Protein AF-A0AAV8ZVG3-F1 (afdb_monomer)

Mean predicted aligned error: 4.92 Å

Solvent-accessible surface area (backbone atoms only — not comparable to full-atom values): 11588 Å² total; per-residue (Å²): 106,39,68,33,33,37,61,19,71,63,44,43,64,50,50,67,78,40,95,60,69,48,66,72,68,62,50,74,41,50,24,97,51,96,81,54,70,70,61,48,48,35,67,43,51,56,74,47,56,92,72,86,55,57,82,81,41,50,80,56,84,46,52,73,49,65,40,91,79,52,60,60,93,84,56,92,51,97,89,61,76,85,70,77,56,48,78,48,77,51,102,52,98,68,84,32,64,49,50,27,42,88,87,31,32,60,91,52,46,88,89,35,54,89,41,79,86,15,53,46,72,88,36,72,65,48,50,47,50,52,52,41,53,53,40,64,76,63,64,51,63,91,47,75,87,57,60,64,88,76,45,34,54,49,60,53,38,60,70,16,49,69,56,50,52,40,45,59,56,57,51,68,47,41,97,74,79,91,76,77,69,68,72,84,36,73,48,112

InterPro domains:
  IPR002466 Adenosine deaminase/editase [PF02137] (1-180)
  IPR002466 Adenosine deaminase/editase [PS50141] (1-175)

pLDDT: mean 91.83, std 6.61, range [58.47, 98.25]

Radius of gyration: 19.47 Å; Cα contacts (8 Å, |Δi|>4): 210; chains: 1; bounding box: 52×40×48 Å

Organism: NCBI:txid1586634

Structure (mmCIF, N/CA/C/O backbone):
data_AF-A0AAV8ZVG3-F1
#
_entry.id   AF-A0AAV8ZVG3-F1
#
loop_
_atom_site.group_PDB
_atom_site.id
_atom_site.type_symbol
_atom_site.label_atom_id
_atom_site.label_alt_id
_atom_site.label_comp_id
_atom_site.label_asym_id
_atom_site.label_entity_id
_atom_site.label_seq_id
_atom_site.pdbx_PDB_ins_code
_atom_site.Cartn_x
_atom_site.Cartn_y
_atom_site.Cartn_z
_atom_site.occupancy
_atom_site.B_iso_or_equiv
_atom_site.auth_seq_id
_atom_site.auth_comp_id
_atom_site.auth_asym_id
_atom_site.auth_atom_id
_atom_site.pdbx_PDB_model_num
ATOM 1 N N . MET A 1 1 ? 4.684 -4.481 -4.439 1.00 91.56 1 MET A N 1
ATOM 2 C CA . MET A 1 1 ? 3.943 -4.434 -5.715 1.00 91.56 1 MET A CA 1
ATOM 3 C C . MET A 1 1 ? 3.229 -5.729 -6.058 1.00 91.56 1 MET A C 1
ATOM 5 O O . MET A 1 1 ? 2.018 -5.707 -5.984 1.00 91.56 1 MET A O 1
ATOM 9 N N . SER A 1 2 ? 3.905 -6.852 -6.341 1.00 94.94 2 SER A N 1
ATOM 10 C CA . SER A 1 2 ? 3.228 -8.094 -6.787 1.00 94.94 2 SER A CA 1
ATOM 11 C C . SER A 1 2 ? 2.016 -8.519 -5.931 1.00 94.94 2 SER A C 1
ATOM 13 O O . SER A 1 2 ? 0.957 -8.802 -6.476 1.00 94.94 2 SER A O 1
ATOM 15 N N . LYS A 1 3 ? 2.095 -8.438 -4.592 1.00 96.19 3 LYS A N 1
ATOM 16 C CA . LYS A 1 3 ? 0.934 -8.672 -3.707 1.00 96.19 3 LYS A CA 1
ATOM 17 C C . LYS A 1 3 ? -0.274 -7.774 -4.028 1.00 96.19 3 LYS A C 1
ATOM 19 O O . LYS A 1 3 ? -1.398 -8.258 -4.041 1.00 96.19 3 LYS A O 1
ATOM 24 N N . TRP A 1 4 ? -0.049 -6.490 -4.296 1.00 97.31 4 TRP A N 1
ATOM 25 C CA . TRP A 1 4 ? -1.104 -5.534 -4.649 1.00 97.31 4 TRP A CA 1
ATOM 26 C C . TRP A 1 4 ? -1.669 -5.767 -6.048 1.00 97.31 4 TRP A C 1
ATOM 28 O O . TRP A 1 4 ? -2.843 -5.510 -6.262 1.00 97.31 4 TRP A O 1
ATOM 38 N N . CYS A 1 5 ? -0.885 -6.323 -6.976 1.00 96.88 5 CYS A N 1
ATOM 39 C CA . CYS A 1 5 ? -1.402 -6.754 -8.279 1.00 96.88 5 CYS A CA 1
ATOM 40 C C . CYS A 1 5 ? -2.434 -7.890 -8.163 1.00 96.88 5 CYS A C 1
ATOM 42 O O . CYS A 1 5 ? -3.148 -8.144 -9.117 1.00 96.88 5 CYS A O 1
ATOM 44 N N . HIS A 1 6 ? -2.510 -8.575 -7.020 1.00 96.56 6 HIS A N 1
ATOM 45 C CA . HIS A 1 6 ? -3.398 -9.721 -6.803 1.00 96.56 6 HIS A CA 1
ATOM 46 C C . HIS A 1 6 ? -4.509 -9.406 -5.791 1.00 96.56 6 HIS A C 1
ATOM 48 O O . HIS A 1 6 ? -5.667 -9.731 -6.016 1.00 96.56 6 HIS A O 1
ATOM 54 N N . LEU A 1 7 ? -4.177 -8.724 -4.691 1.00 97.50 7 LEU A N 1
ATOM 55 C CA . LEU A 1 7 ? -5.122 -8.423 -3.605 1.00 97.50 7 LEU A CA 1
ATOM 56 C C . LEU A 1 7 ? -5.618 -6.974 -3.579 1.00 97.50 7 LEU A C 1
ATOM 58 O O . LEU A 1 7 ? -6.355 -6.591 -2.671 1.00 97.50 7 LEU A O 1
ATOM 62 N N . GLY A 1 8 ? -5.173 -6.153 -4.523 1.00 97.75 8 GLY A N 1
ATOM 63 C CA . GLY A 1 8 ? -5.428 -4.722 -4.521 1.00 97.75 8 GLY A CA 1
ATOM 64 C C . GLY A 1 8 ? -4.584 -3.956 -3.497 1.00 97.75 8 GLY A C 1
ATOM 65 O O . GLY A 1 8 ? -3.878 -4.523 -2.652 1.00 97.75 8 GLY A O 1
ATOM 66 N N . VAL A 1 9 ? -4.609 -2.632 -3.620 1.00 97.69 9 VAL A N 1
ATOM 67 C CA . VAL A 1 9 ? -3.808 -1.701 -2.811 1.00 97.69 9 VAL A CA 1
ATOM 68 C C . VAL A 1 9 ? -4.479 -1.335 -1.483 1.00 97.69 9 VAL A C 1
ATOM 70 O O . VAL A 1 9 ? -3.792 -0.979 -0.529 1.00 97.69 9 VAL A O 1
ATOM 73 N N . GLN A 1 10 ? -5.803 -1.479 -1.387 1.00 97.75 10 GLN A N 1
ATOM 74 C CA . GLN A 1 10 ? -6.622 -1.052 -0.245 1.00 97.75 10 GLN A CA 1
ATOM 75 C C . GLN A 1 10 ? -6.296 -1.797 1.065 1.00 97.75 10 GLN A C 1
ATOM 77 O O . GLN A 1 10 ? -6.465 -1.262 2.161 1.00 97.75 10 GLN A O 1
ATOM 82 N N . GLY A 1 11 ? -5.783 -3.028 0.966 1.00 97.38 11 GLY A N 1
ATOM 83 C CA . GLY A 1 11 ? -5.476 -3.869 2.122 1.00 97.38 11 GLY A CA 1
ATOM 84 C C . GLY A 1 11 ? -6.718 -4.385 2.862 1.00 97.38 11 GLY A C 1
ATOM 85 O O . GLY A 1 11 ? -7.847 -4.181 2.433 1.00 97.38 11 GLY A O 1
ATOM 86 N N . ALA A 1 12 ? -6.488 -5.077 3.983 1.00 96.69 12 ALA A N 1
ATOM 87 C CA . ALA A 1 12 ? -7.530 -5.834 4.687 1.00 96.69 12 ALA A CA 1
ATOM 88 C C . ALA A 1 12 ? -8.645 -4.962 5.292 1.00 96.69 12 ALA A C 1
ATOM 90 O O . ALA A 1 12 ? -9.814 -5.284 5.150 1.00 96.69 12 ALA A O 1
ATOM 91 N N . LEU A 1 13 ? -8.304 -3.857 5.968 1.00 96.00 13 LEU A N 1
ATOM 92 C CA . LEU A 1 13 ? -9.321 -3.036 6.639 1.00 96.00 13 LEU A CA 1
ATOM 93 C C . LEU A 1 13 ? -10.290 -2.419 5.627 1.00 96.00 13 LEU A C 1
ATOM 95 O O . LEU A 1 13 ? -11.495 -2.598 5.731 1.00 96.00 13 LEU A O 1
ATOM 99 N N . LEU A 1 14 ? -9.762 -1.763 4.59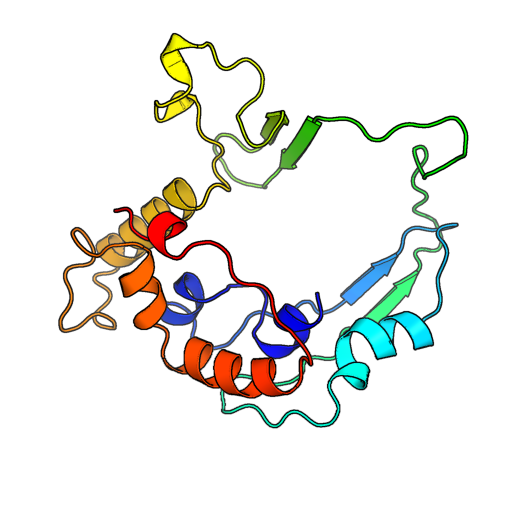1 1.00 96.31 14 LEU A N 1
ATOM 100 C CA . LEU A 1 14 ? -10.609 -1.142 3.577 1.00 96.31 14 LEU A CA 1
ATOM 101 C C . LEU A 1 14 ? -11.362 -2.166 2.724 1.00 96.31 14 LEU A C 1
ATOM 103 O O . LEU A 1 14 ? -12.440 -1.840 2.249 1.00 96.31 14 LEU A O 1
ATOM 107 N N . SER A 1 15 ? -10.866 -3.399 2.550 1.00 96.19 15 SER A N 1
ATOM 108 C CA . SER A 1 15 ? -11.641 -4.422 1.830 1.00 96.19 15 SER A CA 1
ATOM 109 C C . SER A 1 15 ? -12.938 -4.827 2.530 1.00 96.19 15 SER A C 1
ATOM 111 O O . SER A 1 15 ? -13.797 -5.387 1.873 1.00 96.19 15 SER A O 1
ATOM 113 N N . ILE A 1 16 ? -13.103 -4.537 3.825 1.00 93.25 16 ILE A N 1
ATOM 114 C CA . ILE A 1 16 ? -14.385 -4.736 4.527 1.00 93.25 16 ILE A CA 1
ATOM 115 C C . ILE A 1 16 ? -15.434 -3.728 4.030 1.00 93.25 16 ILE A C 1
ATOM 117 O O . ILE A 1 16 ? -16.625 -4.012 4.029 1.00 93.25 16 ILE A O 1
ATOM 121 N N . LEU A 1 17 ? -14.982 -2.543 3.608 1.00 92.62 17 LEU A N 1
ATOM 122 C CA . LEU A 1 17 ? -15.828 -1.407 3.237 1.00 92.62 17 LEU A CA 1
ATOM 123 C C . LEU A 1 17 ? -16.120 -1.336 1.733 1.00 92.62 17 LEU A C 1
ATOM 125 O O . LEU A 1 17 ? -16.911 -0.506 1.297 1.00 92.62 17 LEU A O 1
ATOM 129 N N . LEU A 1 18 ? -15.424 -2.140 0.931 1.00 93.69 18 LEU A N 1
ATOM 130 C CA . LEU A 1 18 ? -15.406 -2.039 -0.522 1.00 93.69 18 LEU A CA 1
ATOM 131 C C . LEU A 1 18 ? -15.981 -3.310 -1.139 1.00 93.69 18 LEU A C 1
ATOM 133 O O . LEU A 1 18 ? -15.526 -4.405 -0.833 1.00 93.69 18 LEU A O 1
ATOM 137 N N . GLU A 1 19 ? -16.911 -3.154 -2.080 1.00 92.56 19 GLU A N 1
ATOM 138 C CA . GLU A 1 19 ? -17.479 -4.280 -2.836 1.00 92.56 19 GLU A CA 1
ATOM 139 C C . GLU A 1 19 ? -16.422 -4.979 -3.712 1.00 92.56 19 GLU A C 1
ATOM 141 O O . GLU A 1 19 ? -16.458 -6.192 -3.913 1.00 92.56 19 GLU A O 1
ATOM 146 N N . LYS A 1 20 ? -15.460 -4.211 -4.247 1.00 95.94 20 LYS A N 1
ATOM 147 C CA . LYS A 1 20 ? -14.416 -4.702 -5.156 1.00 95.94 20 LYS A CA 1
ATOM 148 C C . LYS A 1 20 ? -13.032 -4.180 -4.757 1.00 95.94 20 LYS A C 1
ATOM 150 O O . LYS A 1 20 ? -12.912 -3.050 -4.278 1.00 95.94 20 LYS A O 1
ATOM 155 N N . PRO A 1 21 ? -11.966 -4.973 -4.967 1.00 97.88 21 PRO A N 1
ATOM 156 C CA . PRO A 1 21 ? -10.595 -4.532 -4.735 1.00 97.88 21 PRO A CA 1
ATOM 157 C C . PRO A 1 21 ? -10.191 -3.375 -5.654 1.00 97.88 21 PRO A C 1
ATOM 159 O O . PRO A 1 21 ? -10.640 -3.269 -6.794 1.00 97.88 21 PRO A O 1
ATOM 162 N N . ILE A 1 22 ? -9.283 -2.530 -5.162 1.00 98.25 22 ILE A N 1
ATOM 163 C CA . ILE A 1 22 ? -8.749 -1.390 -5.910 1.00 98.25 22 ILE A CA 1
ATOM 164 C C . ILE A 1 22 ? -7.379 -1.773 -6.455 1.00 98.25 22 ILE A C 1
ATOM 166 O O . ILE A 1 22 ? -6.460 -2.084 -5.693 1.00 98.25 22 ILE A O 1
ATOM 170 N N . TYR A 1 23 ? -7.216 -1.696 -7.771 1.00 97.94 23 TYR A N 1
ATOM 171 C CA . TYR A 1 23 ? -5.955 -1.979 -8.443 1.00 97.94 23 TYR A CA 1
ATOM 172 C C . TYR A 1 23 ? -5.391 -0.735 -9.124 1.00 97.94 23 TYR A C 1
ATOM 174 O O . TYR A 1 23 ? -6.123 0.157 -9.547 1.00 97.94 23 TYR A O 1
ATOM 182 N N . PHE A 1 24 ? -4.067 -0.691 -9.259 1.00 97.31 24 PHE A N 1
ATOM 183 C CA . PHE A 1 24 ? -3.424 0.280 -10.138 1.00 97.31 24 PHE A CA 1
ATOM 184 C C . PHE A 1 24 ? -3.700 -0.080 -11.602 1.00 97.31 24 PHE A C 1
ATOM 186 O O . PHE A 1 24 ? -3.641 -1.250 -11.978 1.00 97.31 24 PHE A O 1
ATOM 193 N N . SER A 1 25 ? -3.953 0.923 -12.437 1.00 97.25 25 SER A N 1
ATOM 194 C CA . SER A 1 25 ? -4.103 0.752 -13.888 1.00 97.25 25 SER A CA 1
ATOM 195 C C . SER A 1 25 ? -2.762 0.793 -14.625 1.00 97.25 25 SER A C 1
ATOM 197 O O . SER A 1 25 ? -2.609 0.149 -15.661 1.00 97.25 25 SER A O 1
ATOM 199 N N . SER A 1 26 ? -1.766 1.498 -14.078 1.00 97.06 26 SER A N 1
ATOM 200 C CA . SER A 1 26 ? -0.451 1.673 -14.698 1.00 97.06 26 SER A CA 1
ATOM 201 C C . SER A 1 26 ? 0.700 1.639 -13.693 1.00 97.06 26 SER A C 1
ATOM 203 O O . SER A 1 26 ? 0.545 2.004 -12.528 1.00 97.06 26 SER A O 1
ATOM 205 N N . PHE A 1 27 ? 1.882 1.266 -14.176 1.00 96.56 27 PHE A N 1
ATOM 206 C CA . PHE A 1 27 ? 3.149 1.345 -13.461 1.00 96.56 27 PHE A CA 1
ATOM 207 C C . PHE A 1 27 ? 4.198 1.988 -14.370 1.00 96.56 27 PHE A C 1
ATOM 209 O O . PHE A 1 27 ? 4.670 1.370 -15.326 1.00 96.56 27 PHE A O 1
ATOM 216 N N . THR A 1 28 ? 4.547 3.236 -14.065 1.00 96.25 28 THR A N 1
ATOM 217 C CA . THR A 1 28 ? 5.404 4.065 -14.917 1.00 96.25 28 THR A CA 1
ATOM 218 C C . THR A 1 28 ? 6.746 4.317 -14.247 1.00 96.25 28 THR A C 1
ATOM 220 O O . THR A 1 28 ? 6.804 4.773 -13.106 1.00 96.25 28 THR A O 1
ATOM 223 N N . ILE A 1 29 ? 7.826 4.040 -14.970 1.00 95.62 29 ILE A N 1
ATOM 224 C CA . ILE A 1 29 ? 9.197 4.353 -14.563 1.00 95.62 29 ILE A CA 1
ATOM 225 C C . ILE A 1 29 ? 9.610 5.709 -15.148 1.00 95.62 29 ILE A C 1
ATOM 227 O O . ILE A 1 29 ? 9.228 6.048 -16.266 1.00 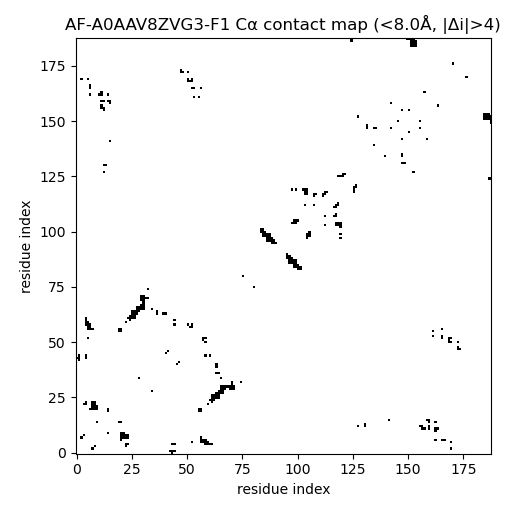95.62 29 ILE A O 1
ATOM 231 N N . ALA A 1 30 ? 10.381 6.500 -14.401 1.00 95.56 30 ALA A N 1
ATOM 232 C CA . ALA A 1 30 ? 10.896 7.782 -14.880 1.00 95.56 30 ALA A CA 1
ATOM 233 C C . ALA A 1 30 ? 11.811 7.614 -16.110 1.00 95.56 30 ALA A C 1
ATOM 235 O O . ALA A 1 30 ? 12.456 6.572 -16.300 1.00 95.56 30 ALA A O 1
ATOM 236 N N . ALA A 1 31 ? 11.892 8.657 -16.934 1.00 95.06 31 ALA A N 1
ATOM 237 C CA . ALA A 1 31 ? 12.824 8.727 -18.053 1.00 95.06 31 ALA A CA 1
ATOM 238 C C . ALA A 1 31 ? 14.269 8.525 -17.559 1.00 95.06 31 ALA A C 1
ATOM 240 O O . ALA A 1 31 ? 14.605 8.855 -16.417 1.00 95.06 31 ALA A O 1
ATOM 241 N N . LYS A 1 32 ? 15.114 7.927 -18.408 1.00 91.31 32 LYS A N 1
ATOM 242 C CA . LYS A 1 32 ? 16.533 7.612 -18.130 1.00 91.31 32 LYS A CA 1
ATOM 243 C C . LYS A 1 32 ? 16.803 6.708 -16.912 1.00 91.31 32 LYS A C 1
ATOM 245 O O . LYS A 1 32 ? 17.955 6.494 -16.546 1.00 91.31 32 LYS A O 1
ATOM 250 N N . THR A 1 33 ? 15.774 6.132 -16.295 1.00 92.69 33 THR A N 1
ATOM 251 C CA . THR A 1 33 ? 15.929 5.083 -15.274 1.00 92.69 33 THR A CA 1
ATOM 252 C C . THR A 1 33 ? 16.018 3.715 -15.961 1.00 92.69 33 THR A C 1
ATOM 254 O O . THR A 1 33 ? 15.310 3.509 -16.947 1.00 92.69 33 THR A O 1
ATOM 257 N N . PRO A 1 34 ? 16.839 2.758 -15.485 1.00 92.94 34 PRO A N 1
ATOM 258 C CA . PRO A 1 34 ? 16.869 1.413 -16.056 1.00 92.94 34 PRO A CA 1
ATOM 259 C C . PRO A 1 34 ? 15.466 0.801 -16.158 1.00 92.94 34 PRO A C 1
ATOM 261 O O . PRO A 1 34 ? 14.741 0.715 -15.164 1.00 92.94 34 PRO A O 1
ATOM 264 N N . PHE A 1 35 ? 15.093 0.380 -17.365 1.00 95.50 35 PHE A N 1
ATOM 265 C CA . PHE A 1 35 ? 13.772 -0.152 -17.677 1.00 95.50 35 PHE A CA 1
ATOM 266 C C . PHE A 1 35 ? 13.904 -1.424 -18.516 1.00 95.50 35 PHE A C 1
ATOM 268 O O . PHE A 1 35 ? 14.589 -1.447 -19.532 1.00 95.50 35 PHE A O 1
ATOM 275 N N . CYS A 1 36 ? 13.231 -2.484 -18.080 1.00 97.31 36 CYS A N 1
ATOM 276 C CA . CYS A 1 36 ? 13.045 -3.714 -18.841 1.00 97.31 36 CYS A CA 1
ATOM 277 C C . CYS A 1 36 ? 11.637 -4.211 -18.534 1.00 97.31 36 CYS A C 1
ATOM 279 O O . CYS A 1 36 ? 11.325 -4.554 -17.386 1.00 97.31 36 CYS A O 1
ATOM 281 N N . LYS A 1 37 ? 10.773 -4.194 -19.550 1.00 96.81 37 LYS A N 1
ATOM 282 C CA . LYS A 1 37 ? 9.357 -4.528 -19.401 1.00 96.81 37 LYS A CA 1
ATOM 283 C C . LYS A 1 37 ? 9.192 -5.981 -18.964 1.00 96.81 37 LYS A C 1
ATOM 285 O O . LYS A 1 37 ? 8.468 -6.250 -18.013 1.00 96.81 37 LYS A O 1
ATOM 290 N N . GLU A 1 38 ? 9.958 -6.883 -19.561 1.00 97.25 38 GLU A N 1
ATOM 291 C CA . GLU A 1 38 ? 9.938 -8.323 -19.301 1.00 97.25 38 GLU A CA 1
ATOM 292 C C . GLU A 1 38 ? 10.369 -8.625 -17.858 1.00 97.25 38 GLU A C 1
ATOM 294 O O . GLU A 1 38 ? 9.807 -9.485 -17.180 1.00 97.25 38 GLU A O 1
ATOM 299 N N . ALA A 1 39 ? 11.362 -7.892 -17.341 1.00 97.44 39 ALA A N 1
ATOM 300 C CA . ALA A 1 39 ? 11.785 -8.017 -15.950 1.00 97.44 39 ALA A CA 1
ATOM 301 C C . ALA A 1 39 ? 10.711 -7.513 -14.975 1.00 97.44 39 ALA A C 1
ATOM 303 O O . ALA A 1 39 ? 10.516 -8.126 -13.921 1.00 97.44 39 ALA A O 1
ATOM 304 N N . LEU A 1 40 ? 10.009 -6.428 -15.318 1.00 97.00 40 LEU A N 1
ATOM 305 C CA . LEU A 1 40 ? 8.902 -5.899 -14.520 1.00 97.00 40 LEU A CA 1
ATOM 306 C C . LEU A 1 40 ? 7.698 -6.846 -14.532 1.00 97.00 40 LEU A C 1
ATOM 308 O O . LEU A 1 40 ? 7.184 -7.161 -13.461 1.00 97.00 40 LEU A O 1
ATOM 312 N N . GLU A 1 41 ? 7.287 -7.350 -15.695 1.00 96.25 41 GLU A N 1
ATOM 313 C CA . GLU A 1 41 ? 6.200 -8.330 -15.830 1.00 96.25 41 GLU A CA 1
ATOM 314 C C . GLU A 1 41 ? 6.499 -9.594 -15.023 1.00 96.25 41 GLU A C 1
ATOM 316 O O . GLU A 1 41 ? 5.698 -9.990 -14.168 1.00 96.25 41 GLU A O 1
ATOM 321 N N . ARG A 1 42 ? 7.722 -10.124 -15.150 1.00 96.19 42 ARG A N 1
ATOM 322 C CA . ARG A 1 42 ? 8.178 -11.260 -14.348 1.00 96.19 42 ARG A CA 1
ATOM 323 C C . ARG A 1 42 ? 8.113 -10.975 -12.848 1.00 96.19 42 ARG A C 1
ATOM 325 O O . ARG A 1 42 ? 7.677 -11.823 -12.069 1.00 96.19 42 ARG A O 1
ATOM 332 N N . ALA A 1 43 ? 8.561 -9.798 -12.410 1.00 95.38 43 ALA A N 1
ATOM 333 C CA . ALA A 1 43 ? 8.594 -9.430 -10.995 1.00 95.38 43 ALA A CA 1
ATOM 334 C C . ALA A 1 43 ? 7.201 -9.166 -10.396 1.00 95.38 43 ALA A C 1
ATOM 336 O O . ALA A 1 43 ? 6.986 -9.404 -9.200 1.00 95.38 43 ALA A O 1
ATOM 337 N N . LEU A 1 44 ? 6.270 -8.649 -11.196 1.00 95.19 44 LEU A N 1
ATOM 338 C CA . LEU A 1 44 ? 4.926 -8.276 -10.762 1.00 95.19 44 LEU A CA 1
ATOM 339 C C . LEU A 1 44 ? 3.957 -9.460 -10.825 1.00 95.19 44 LEU A C 1
ATOM 341 O O . LEU A 1 44 ? 3.180 -9.638 -9.879 1.00 95.19 44 LEU A O 1
ATOM 345 N N . TYR A 1 45 ? 4.051 -10.282 -11.871 1.00 93.56 45 TYR A N 1
ATOM 346 C CA . TYR A 1 45 ? 3.061 -11.305 -12.206 1.00 93.56 45 TYR A CA 1
ATOM 347 C C . TYR A 1 45 ? 3.683 -12.705 -12.298 1.00 93.56 45 TYR A C 1
ATOM 349 O O . TYR A 1 45 ? 3.356 -13.570 -11.486 1.00 93.56 45 TYR A O 1
ATOM 357 N N . ASP A 1 46 ? 4.612 -12.926 -13.233 1.00 93.12 46 ASP A N 1
ATOM 358 C CA . ASP A 1 46 ? 4.888 -14.288 -13.725 1.00 93.12 46 ASP A CA 1
ATOM 359 C C . ASP A 1 46 ? 5.666 -15.162 -12.735 1.00 93.12 46 ASP A C 1
ATOM 361 O O . ASP A 1 46 ? 5.503 -16.380 -12.710 1.00 93.12 46 ASP A O 1
ATOM 365 N N . ARG A 1 47 ? 6.475 -14.564 -11.848 1.00 93.25 47 ARG A N 1
ATOM 366 C CA . ARG A 1 47 ? 7.261 -15.322 -10.854 1.00 93.25 47 ARG A CA 1
ATOM 367 C C . ARG A 1 47 ? 6.419 -16.125 -9.855 1.00 93.25 47 ARG A C 1
ATOM 369 O O . ARG A 1 47 ? 6.983 -16.935 -9.127 1.00 93.25 47 ARG A O 1
ATOM 376 N N . LEU A 1 48 ? 5.121 -15.834 -9.750 1.00 91.44 48 LEU A N 1
ATOM 377 C CA . LEU A 1 48 ? 4.194 -16.537 -8.856 1.00 91.44 48 LEU A CA 1
ATOM 378 C C . LEU A 1 48 ? 3.458 -17.688 -9.557 1.00 91.44 48 LEU A C 1
ATOM 380 O O . LEU A 1 48 ? 2.701 -18.405 -8.902 1.00 91.44 48 LEU A O 1
ATOM 384 N N . GLY A 1 49 ? 3.684 -17.868 -10.863 1.00 88.19 49 GLY A N 1
ATOM 385 C CA . GLY A 1 49 ? 2.951 -18.818 -11.687 1.00 88.19 49 GLY A CA 1
ATOM 386 C C . GLY A 1 49 ? 1.461 -18.483 -11.787 1.00 88.19 49 GLY A C 1
ATOM 387 O O . GLY A 1 49 ? 1.031 -17.348 -11.567 1.00 88.19 49 GLY A O 1
ATOM 388 N N . ASN A 1 50 ? 0.663 -19.499 -12.107 1.00 88.69 50 ASN A N 1
ATOM 389 C CA . ASN A 1 50 ? -0.785 -19.365 -12.235 1.00 88.69 50 ASN A CA 1
ATOM 390 C C . ASN A 1 50 ? -1.453 -19.455 -10.859 1.00 88.69 50 ASN A C 1
ATOM 392 O O . ASN A 1 50 ? -1.723 -20.543 -10.351 1.00 88.69 50 ASN A O 1
ATOM 396 N N . VAL A 1 51 ? -1.730 -18.298 -10.255 1.00 92.94 51 VAL A N 1
ATOM 397 C CA . VAL A 1 51 ? -2.461 -18.204 -8.984 1.00 92.94 51 VAL A CA 1
ATOM 398 C C . VAL A 1 51 ? -3.945 -18.000 -9.258 1.00 92.94 51 VAL A C 1
ATOM 400 O O . VAL A 1 51 ? -4.349 -16.952 -9.762 1.00 92.94 51 VAL A O 1
ATOM 403 N N . LYS A 1 52 ? -4.772 -18.984 -8.894 1.00 95.12 52 LYS A N 1
ATOM 404 C CA . LYS A 1 52 ? -6.231 -18.875 -8.985 1.00 95.12 52 LYS A CA 1
ATOM 405 C C . LYS A 1 52 ? -6.794 -18.306 -7.684 1.00 95.12 52 LYS A C 1
ATOM 407 O O . LYS A 1 52 ? -6.827 -18.998 -6.671 1.00 95.12 52 LYS A O 1
ATOM 412 N N . LEU A 1 53 ? -7.199 -17.042 -7.726 1.00 96.94 53 LEU A N 1
ATOM 413 C CA . LEU A 1 53 ? -7.850 -16.341 -6.620 1.00 96.94 53 LEU A CA 1
ATOM 414 C C . LEU A 1 53 ? -9.369 -16.548 -6.665 1.00 96.94 53 LEU A C 1
ATOM 416 O O . LEU A 1 53 ? -9.938 -16.842 -7.718 1.00 96.94 53 LEU A O 1
ATOM 420 N N . ASN A 1 54 ? -10.010 -16.388 -5.514 1.00 97.06 54 ASN A N 1
ATOM 421 C CA . ASN A 1 54 ? -11.458 -16.373 -5.379 1.00 97.06 54 ASN A CA 1
ATOM 422 C C . ASN A 1 54 ? -11.992 -14.959 -5.642 1.00 97.06 54 ASN A C 1
ATOM 424 O O . ASN A 1 54 ? -11.356 -13.969 -5.267 1.00 97.06 54 ASN A O 1
ATOM 428 N N . HIS A 1 55 ? -13.193 -14.876 -6.222 1.00 94.94 55 HIS A N 1
ATOM 429 C CA . HIS A 1 55 ? -13.934 -13.620 -6.355 1.00 94.94 55 HIS A CA 1
ATOM 430 C C . HIS A 1 55 ? -13.999 -12.884 -4.996 1.00 94.94 55 HIS A C 1
ATOM 432 O O . HIS A 1 55 ? -14.149 -13.556 -3.976 1.00 94.94 55 HIS A O 1
ATOM 438 N N . PRO A 1 56 ? -13.878 -11.543 -4.946 1.00 95.81 56 PRO A N 1
ATOM 439 C CA . PRO A 1 56 ? -13.768 -10.594 -6.065 1.00 95.81 56 PRO A CA 1
ATOM 440 C C . PRO A 1 56 ? -12.336 -10.352 -6.573 1.00 95.81 56 PRO A C 1
ATOM 442 O O . PRO A 1 56 ? -12.113 -9.430 -7.355 1.00 95.81 56 PRO A O 1
ATOM 445 N N . TYR A 1 57 ? -11.350 -11.135 -6.130 1.00 97.44 57 TYR A N 1
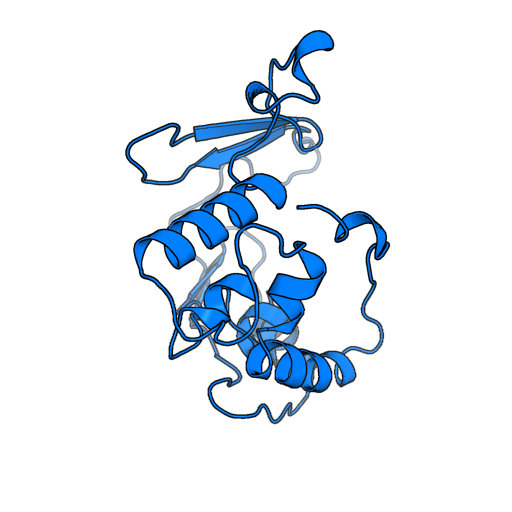ATOM 446 C CA . TYR A 1 57 ? -9.944 -10.886 -6.435 1.00 97.44 57 TYR A CA 1
ATOM 447 C C . TYR A 1 57 ? -9.487 -11.585 -7.710 1.00 97.44 57 TYR A C 1
ATOM 449 O O . TYR A 1 57 ? -9.817 -12.738 -7.982 1.00 97.44 57 TYR A O 1
ATOM 457 N N . ASN A 1 58 ? -8.646 -10.891 -8.467 1.00 93.06 58 ASN A N 1
ATOM 458 C CA . ASN A 1 58 ? -8.001 -11.406 -9.662 1.00 93.06 58 ASN A CA 1
ATOM 459 C C . ASN A 1 58 ? -6.573 -10.855 -9.797 1.00 93.06 58 ASN A C 1
ATOM 461 O O . ASN A 1 58 ? -6.182 -9.879 -9.155 1.00 93.06 58 ASN A O 1
ATOM 465 N N . GLN A 1 59 ? -5.762 -11.510 -10.630 1.00 93.44 59 GLN A N 1
ATOM 466 C CA . GLN A 1 59 ? -4.472 -10.954 -11.028 1.00 93.44 59 GLN A CA 1
ATOM 467 C C . GLN A 1 59 ? -4.718 -9.787 -11.992 1.00 93.44 59 GLN A C 1
ATOM 469 O O . GLN A 1 59 ? -5.088 -9.989 -13.146 1.00 93.44 59 GLN A O 1
ATOM 474 N N . ASN A 1 60 ? -4.479 -8.567 -11.525 1.00 94.06 60 ASN A N 1
ATOM 475 C CA . ASN A 1 60 ? -4.574 -7.357 -12.324 1.00 94.06 60 ASN A CA 1
ATOM 476 C C . ASN A 1 60 ? -3.239 -7.052 -13.014 1.00 94.06 60 ASN A C 1
ATOM 478 O O . ASN A 1 60 ? -2.239 -6.737 -12.355 1.00 94.06 60 ASN A O 1
ATOM 482 N N . ARG A 1 61 ? -3.241 -7.100 -14.351 1.00 94.75 61 ARG A N 1
ATOM 483 C CA . ARG A 1 61 ? -2.109 -6.692 -15.190 1.00 94.75 61 ARG A CA 1
ATOM 484 C C . ARG A 1 61 ? -2.220 -5.208 -15.530 1.00 94.75 61 ARG A C 1
ATOM 486 O O . ARG A 1 61 ? -3.120 -4.785 -16.243 1.00 94.75 61 ARG A O 1
ATOM 493 N N . MET A 1 62 ? -1.286 -4.431 -15.000 1.00 95.94 62 MET A N 1
ATOM 494 C CA . MET A 1 62 ? -1.187 -2.987 -15.207 1.00 95.94 62 MET A CA 1
ATOM 495 C C . MET A 1 62 ? -0.463 -2.677 -16.519 1.00 95.94 62 MET A C 1
ATOM 497 O O . MET A 1 62 ? 0.421 -3.430 -16.933 1.00 95.94 62 MET A O 1
ATOM 501 N N . ILE A 1 63 ? -0.742 -1.510 -17.094 1.00 97.44 63 ILE A N 1
ATOM 502 C CA . ILE A 1 63 ? 0.044 -0.946 -18.194 1.00 97.44 63 ILE A CA 1
ATOM 503 C C . ILE A 1 63 ? 1.426 -0.559 -17.655 1.00 97.44 63 ILE A C 1
ATOM 505 O O . ILE A 1 63 ? 1.542 0.323 -16.804 1.00 97.44 63 ILE A O 1
ATOM 509 N N . ILE A 1 64 ? 2.478 -1.225 -18.130 1.00 97.81 64 ILE A N 1
ATOM 510 C CA . ILE A 1 64 ? 3.863 -0.929 -17.748 1.00 97.81 64 ILE A CA 1
ATOM 511 C C . ILE A 1 64 ? 4.486 -0.032 -18.810 1.00 97.81 64 ILE A C 1
ATOM 513 O O . ILE A 1 64 ? 4.461 -0.367 -19.995 1.00 97.81 64 ILE A O 1
ATOM 517 N N . GLY A 1 65 ? 5.077 1.079 -18.382 1.00 96.94 65 GLY A N 1
ATOM 518 C CA . GLY A 1 65 ? 5.717 2.020 -19.291 1.00 96.94 65 GLY A CA 1
ATOM 519 C C . GLY A 1 65 ? 6.881 2.769 -18.666 1.00 96.94 65 GLY A C 1
ATOM 520 O O . GLY A 1 65 ? 7.124 2.712 -17.457 1.00 96.94 65 GLY A O 1
ATOM 521 N N . GLN A 1 66 ? 7.583 3.502 -19.518 1.00 97.31 66 GLN A N 1
ATOM 522 C CA . GLN A 1 66 ? 8.591 4.468 -19.125 1.00 97.31 66 GLN A CA 1
ATOM 523 C C . GLN A 1 66 ? 8.173 5.846 -19.635 1.00 97.31 66 GLN A C 1
ATOM 525 O O . GLN A 1 66 ? 7.694 5.979 -20.759 1.00 97.31 66 GLN A O 1
ATOM 530 N N . SER A 1 67 ? 8.329 6.867 -18.797 1.00 96.19 67 SER A N 1
ATOM 531 C CA . SER A 1 67 ? 8.128 8.250 -19.215 1.00 96.19 67 SER A CA 1
ATOM 532 C C . SER A 1 67 ? 9.183 8.650 -20.247 1.00 96.19 67 SER A C 1
ATOM 534 O O . SER A 1 67 ? 10.344 8.264 -20.131 1.00 96.19 67 SER A O 1
ATOM 536 N N . THR A 1 68 ? 8.789 9.450 -21.235 1.00 95.19 68 THR A N 1
ATOM 537 C CA . THR A 1 68 ? 9.695 9.985 -22.262 1.00 95.19 68 THR A CA 1
ATOM 538 C C . THR A 1 68 ? 10.340 11.308 -21.856 1.00 95.19 68 THR A C 1
ATOM 540 O O . THR A 1 68 ? 11.387 11.655 -22.388 1.00 95.19 68 THR A O 1
ATOM 543 N N . SER A 1 69 ? 9.735 12.042 -20.919 1.00 95.00 69 SER A N 1
ATOM 544 C CA . SER A 1 69 ? 10.125 13.419 -20.584 1.00 95.00 69 SER A CA 1
ATOM 545 C C . SER A 1 69 ? 10.342 13.666 -19.092 1.00 95.00 69 SER A C 1
ATOM 547 O O . SER A 1 69 ? 11.022 14.619 -18.720 1.00 95.00 69 SER A O 1
ATOM 549 N N . CYS A 1 70 ? 9.779 12.832 -18.214 1.00 95.12 70 CYS A N 1
ATOM 550 C CA . CYS A 1 70 ? 9.880 13.032 -16.772 1.00 95.12 70 CYS A CA 1
ATOM 551 C C . CYS A 1 70 ? 11.123 12.333 -16.228 1.00 95.12 70 CYS A C 1
ATOM 553 O O . CYS A 1 70 ? 11.092 11.147 -15.890 1.00 95.12 70 CYS A O 1
ATOM 555 N N . GLU A 1 71 ? 12.223 13.073 -16.169 1.00 94.56 71 GLU A N 1
ATOM 556 C CA . GLU A 1 71 ? 13.463 12.639 -15.534 1.00 94.56 71 GLU A CA 1
ATOM 557 C C . GLU A 1 71 ? 13.461 12.983 -14.046 1.00 94.56 71 GLU A C 1
ATOM 559 O O . GLU A 1 71 ? 12.900 13.992 -13.618 1.00 94.56 71 GLU A O 1
ATOM 564 N N . PHE A 1 72 ? 14.129 12.152 -13.246 1.00 90.56 72 PHE A N 1
ATOM 565 C CA . PHE A 1 72 ? 14.389 12.471 -11.849 1.00 90.56 72 PHE A CA 1
ATOM 566 C C . PHE A 1 72 ? 15.819 12.995 -11.703 1.00 90.56 72 PHE A C 1
ATOM 568 O O . PHE A 1 72 ? 16.782 12.224 -11.737 1.00 90.56 72 PHE A O 1
ATOM 575 N N . GLU A 1 73 ? 15.949 14.312 -11.528 1.00 89.56 73 GLU A N 1
ATOM 576 C CA . GLU A 1 73 ? 17.232 15.025 -11.417 1.00 89.56 73 GLU A CA 1
ATOM 577 C C . GLU A 1 73 ? 18.152 14.419 -10.345 1.00 89.56 73 GLU A C 1
ATOM 579 O O . GLU A 1 73 ? 19.365 14.290 -10.538 1.00 89.56 73 GLU A O 1
ATOM 584 N N . PHE A 1 74 ? 17.563 13.957 -9.238 1.00 88.94 74 PHE A N 1
ATOM 585 C CA . PHE A 1 74 ? 18.260 13.352 -8.100 1.00 88.94 74 PHE A CA 1
ATOM 586 C C . PHE A 1 74 ? 18.347 11.820 -8.178 1.00 88.94 74 PHE A C 1
ATOM 588 O O . PHE A 1 74 ? 18.480 11.146 -7.155 1.00 88.94 74 PHE A O 1
ATOM 595 N N . SER A 1 75 ? 18.283 11.249 -9.387 1.00 87.69 75 SER A N 1
ATOM 596 C CA . SER A 1 75 ? 18.478 9.813 -9.619 1.00 87.69 75 SER A CA 1
ATOM 597 C C . SER A 1 75 ? 19.797 9.290 -9.031 1.00 87.69 75 SER A C 1
ATOM 599 O O . SER A 1 75 ? 20.767 10.029 -8.823 1.00 87.69 75 SER A O 1
ATOM 601 N N . LYS A 1 76 ? 19.807 7.990 -8.708 1.00 86.62 76 LYS A N 1
ATOM 602 C CA . LYS A 1 76 ? 20.930 7.320 -8.042 1.00 86.62 76 LYS A CA 1
ATOM 603 C C . LYS A 1 76 ? 22.203 7.440 -8.886 1.00 86.62 76 LYS A C 1
ATOM 605 O O . LYS A 1 76 ? 22.214 7.025 -10.040 1.00 86.62 76 LYS A O 1
ATOM 610 N N . ASN A 1 77 ? 23.284 7.916 -8.277 1.00 88.06 77 ASN A N 1
ATOM 611 C CA . ASN A 1 77 ? 24.631 7.891 -8.846 1.00 88.06 77 ASN A CA 1
ATOM 612 C C . ASN A 1 77 ? 25.656 7.531 -7.751 1.00 88.06 77 ASN A C 1
ATOM 614 O O . ASN A 1 77 ? 25.285 7.375 -6.588 1.00 88.06 77 ASN A O 1
ATOM 618 N N . SER A 1 78 ? 26.928 7.362 -8.118 1.00 87.88 78 SER A N 1
ATOM 619 C CA . SER A 1 78 ? 27.994 6.942 -7.193 1.00 87.88 78 SER A CA 1
ATOM 620 C C . SER A 1 78 ? 28.293 7.944 -6.070 1.00 87.88 78 SER A C 1
ATOM 622 O O . SER A 1 78 ? 28.784 7.530 -5.026 1.00 87.88 78 SER A O 1
ATOM 624 N N . GLY A 1 79 ? 27.985 9.232 -6.255 1.00 92.56 79 GLY A N 1
ATOM 625 C CA . GLY A 1 79 ? 28.258 10.301 -5.284 1.00 92.56 79 GLY A CA 1
ATOM 626 C C . GLY A 1 79 ? 27.049 10.751 -4.457 1.00 92.56 79 GLY A C 1
ATOM 627 O O . GLY A 1 79 ? 27.171 11.671 -3.653 1.00 92.56 79 GLY A O 1
ATOM 628 N N . ARG A 1 80 ? 25.867 10.157 -4.661 1.00 90.94 80 ARG A N 1
ATOM 629 C CA . ARG A 1 80 ? 24.629 10.530 -3.964 1.00 90.94 80 ARG A CA 1
ATOM 630 C C . ARG A 1 80 ? 24.246 9.469 -2.944 1.00 90.94 80 ARG A C 1
ATOM 632 O O . ARG A 1 80 ? 24.164 8.282 -3.258 1.00 90.94 80 ARG A O 1
ATOM 639 N N . HIS A 1 81 ? 23.911 9.926 -1.743 1.00 91.19 81 HIS A N 1
ATOM 640 C CA . HIS A 1 81 ? 23.421 9.078 -0.663 1.00 91.19 81 HIS A CA 1
ATOM 641 C C . HIS A 1 81 ? 21.914 9.268 -0.457 1.00 91.19 81 HIS A C 1
ATOM 643 O O . HIS A 1 81 ? 21.410 10.385 -0.604 1.00 91.19 81 HIS A O 1
ATOM 649 N N . PRO A 1 82 ? 21.171 8.196 -0.126 1.00 90.56 82 PRO A N 1
ATOM 650 C CA . PRO A 1 82 ? 19.764 8.323 0.216 1.00 90.56 82 PRO A CA 1
ATOM 651 C C . PRO A 1 82 ? 19.604 9.158 1.491 1.00 90.56 82 PRO A C 1
ATOM 653 O O . PRO A 1 82 ? 20.351 8.997 2.455 1.00 90.56 82 PRO A O 1
ATOM 656 N N . CYS A 1 83 ? 18.600 10.032 1.505 1.00 89.69 83 CYS A N 1
ATOM 657 C CA . CYS A 1 83 ? 18.238 10.771 2.706 1.00 89.69 83 CYS A CA 1
ATOM 658 C C . CYS A 1 83 ? 17.616 9.823 3.746 1.00 89.69 83 CYS A C 1
ATOM 660 O O . CYS A 1 83 ? 16.823 8.948 3.400 1.00 89.69 83 CYS A O 1
ATOM 662 N N . ALA A 1 84 ? 17.926 10.033 5.028 1.00 90.56 84 ALA A N 1
ATOM 663 C CA . ALA A 1 84 ? 17.284 9.327 6.144 1.00 90.56 84 ALA A CA 1
ATOM 664 C C . ALA A 1 84 ? 15.827 9.775 6.392 1.00 90.56 84 ALA A C 1
ATOM 666 O O . ALA A 1 84 ? 15.112 9.178 7.201 1.00 90.56 84 ALA A O 1
ATOM 667 N N . SER A 1 85 ? 15.393 10.838 5.709 1.00 94.94 85 SER A N 1
ATOM 668 C CA . SER A 1 85 ? 14.044 11.388 5.803 1.00 94.94 85 SER A CA 1
ATOM 669 C C . SER A 1 85 ? 13.159 10.905 4.655 1.00 94.94 85 SER A C 1
ATOM 671 O O . SER A 1 85 ? 13.629 10.638 3.551 1.00 94.94 85 SER A O 1
ATOM 673 N N . SER A 1 86 ? 11.854 10.858 4.897 1.00 94.56 86 SER A N 1
ATOM 674 C CA . SER A 1 86 ? 10.829 10.608 3.882 1.00 94.56 86 SER A CA 1
ATOM 675 C C . SER A 1 86 ? 9.748 11.677 3.956 1.00 94.56 86 SER A C 1
ATOM 677 O O . SER A 1 86 ? 9.471 12.210 5.028 1.00 94.56 86 SER A O 1
ATOM 679 N N . ILE A 1 87 ? 9.149 11.998 2.813 1.00 94.94 87 ILE A N 1
ATOM 680 C CA . ILE A 1 87 ? 8.061 12.971 2.704 1.00 94.94 87 ILE A CA 1
ATOM 681 C C . ILE A 1 87 ? 6.821 12.220 2.230 1.00 94.94 87 ILE A C 1
ATOM 683 O O . ILE A 1 87 ? 6.888 11.444 1.278 1.00 94.94 87 ILE A O 1
ATOM 687 N N . SER A 1 88 ? 5.694 12.456 2.890 1.00 93.94 88 SER A N 1
ATOM 688 C CA . SER A 1 88 ? 4.383 11.968 2.473 1.00 93.94 88 SER A CA 1
ATOM 689 C C . SER A 1 88 ? 3.475 13.161 2.239 1.00 93.94 88 SER A C 1
ATOM 691 O O . SER A 1 88 ? 3.330 14.000 3.128 1.00 93.94 88 SER A O 1
ATOM 693 N N . TRP A 1 89 ? 2.849 13.220 1.065 1.00 94.62 89 TRP A N 1
ATOM 694 C CA . TRP A 1 89 ? 1.840 14.222 0.749 1.00 94.62 89 TRP A CA 1
ATOM 695 C C . TRP A 1 89 ? 0.544 13.568 0.267 1.00 94.62 89 TRP A C 1
ATOM 697 O O . TRP A 1 89 ? 0.575 12.607 -0.501 1.00 94.62 89 TRP A O 1
ATOM 707 N N . CYS A 1 90 ? -0.598 14.087 0.710 1.00 92.25 90 CYS A N 1
ATOM 708 C CA . CYS A 1 90 ? -1.924 13.661 0.289 1.00 92.25 90 CYS A CA 1
ATOM 709 C C . CYS A 1 90 ? -2.823 14.881 0.069 1.00 92.25 90 CYS A C 1
ATOM 711 O O . CYS A 1 90 ? -2.813 15.821 0.865 1.00 92.25 90 CYS A O 1
ATOM 713 N N . LYS A 1 91 ? -3.633 14.860 -0.994 1.00 92.69 91 LYS A N 1
ATOM 714 C CA . LYS A 1 91 ? -4.576 15.936 -1.327 1.00 92.69 91 LYS A CA 1
ATOM 715 C C . LYS A 1 91 ? -5.812 15.885 -0.419 1.00 92.69 91 LYS A C 1
ATOM 717 O O . LYS A 1 91 ? -6.886 15.468 -0.841 1.00 92.69 91 LYS A O 1
ATOM 722 N N . ILE A 1 92 ? -5.648 16.305 0.829 1.00 87.12 92 ILE A N 1
ATOM 723 C CA . ILE A 1 92 ? -6.700 16.404 1.851 1.00 87.12 92 ILE A CA 1
ATOM 724 C C . ILE A 1 92 ? -6.728 17.817 2.445 1.00 87.12 92 ILE A C 1
ATOM 726 O O . ILE A 1 92 ? -5.752 18.556 2.315 1.00 87.12 92 ILE A O 1
ATOM 730 N N . LYS A 1 93 ? -7.848 18.201 3.073 1.00 79.69 93 LYS A N 1
ATOM 731 C CA . LYS A 1 93 ? -8.039 19.557 3.622 1.00 79.69 93 LYS A CA 1
ATOM 732 C C . LYS A 1 93 ? -7.027 19.898 4.726 1.00 79.69 93 LYS A C 1
ATOM 734 O O . LYS A 1 93 ? -6.480 20.993 4.714 1.00 79.69 93 LYS A O 1
ATOM 739 N N . ASP A 1 94 ? -6.725 18.945 5.609 1.00 79.25 94 ASP A N 1
ATOM 740 C CA . ASP A 1 94 ? -5.860 19.154 6.775 1.00 79.25 94 ASP A CA 1
ATOM 741 C C . ASP A 1 94 ? -4.569 18.336 6.700 1.00 79.25 94 ASP A C 1
ATOM 743 O O . ASP A 1 94 ? -4.595 17.157 6.358 1.00 79.25 94 ASP A O 1
ATOM 747 N N . LYS A 1 95 ? -3.438 18.934 7.105 1.00 74.81 95 LYS A N 1
ATOM 748 C CA . LYS A 1 95 ? -2.129 18.256 7.248 1.00 74.81 95 LYS A CA 1
ATOM 749 C C . LYS A 1 95 ? -1.763 17.400 6.031 1.00 74.81 95 LYS A C 1
ATOM 751 O O . LYS A 1 95 ? -1.419 16.224 6.149 1.00 74.81 95 LYS A O 1
ATOM 756 N N . CYS A 1 96 ? -1.817 18.031 4.863 1.00 84.06 96 CYS A N 1
ATOM 757 C CA . CYS A 1 96 ? -1.558 17.391 3.582 1.00 84.06 96 CYS A CA 1
ATOM 758 C C . CYS A 1 96 ? -0.119 16.887 3.432 1.00 84.06 96 CYS A C 1
ATOM 760 O O . CYS A 1 96 ? 0.084 15.971 2.653 1.00 84.06 96 CYS A O 1
ATOM 762 N N . MET A 1 97 ? 0.859 17.437 4.162 1.00 93.00 97 MET A N 1
ATOM 763 C CA . MET A 1 97 ? 2.273 17.062 4.074 1.00 93.00 97 MET A CA 1
ATOM 764 C C . MET A 1 97 ? 2.849 16.673 5.436 1.00 93.00 97 MET A C 1
ATOM 766 O O . MET A 1 97 ? 2.641 17.369 6.431 1.00 93.00 97 MET A O 1
ATOM 770 N N . GLU A 1 98 ? 3.640 15.603 5.471 1.00 93.00 98 GLU A N 1
ATOM 771 C CA . GLU A 1 98 ? 4.395 15.176 6.646 1.00 93.00 98 GLU A CA 1
ATOM 772 C C . GLU A 1 98 ? 5.809 14.758 6.252 1.00 93.00 98 GLU A C 1
ATOM 774 O O . GLU A 1 98 ? 6.003 14.039 5.270 1.00 93.00 98 GLU A O 1
ATOM 779 N N . VAL A 1 99 ? 6.793 15.172 7.049 1.00 95.12 99 VAL A N 1
ATOM 780 C CA . VAL A 1 99 ? 8.171 14.690 6.937 1.00 95.12 99 VAL A CA 1
ATOM 781 C C . VAL A 1 99 ? 8.437 13.725 8.081 1.00 95.12 99 VAL A C 1
ATOM 783 O O . VAL A 1 99 ? 8.105 14.008 9.237 1.00 95.12 99 VAL A O 1
ATOM 786 N N . ALA A 1 100 ? 9.021 12.578 7.758 1.00 94.56 100 ALA A N 1
ATOM 787 C CA . ALA A 1 100 ? 9.362 11.538 8.705 1.00 94.56 100 ALA A CA 1
ATOM 788 C C . ALA A 1 100 ? 10.863 11.261 8.715 1.00 94.56 100 ALA A C 1
ATOM 790 O O . ALA A 1 100 ? 11.471 11.146 7.657 1.00 94.56 100 ALA A O 1
ATOM 791 N N . VAL A 1 101 ? 11.426 11.070 9.904 1.00 91.50 101 VAL A N 1
A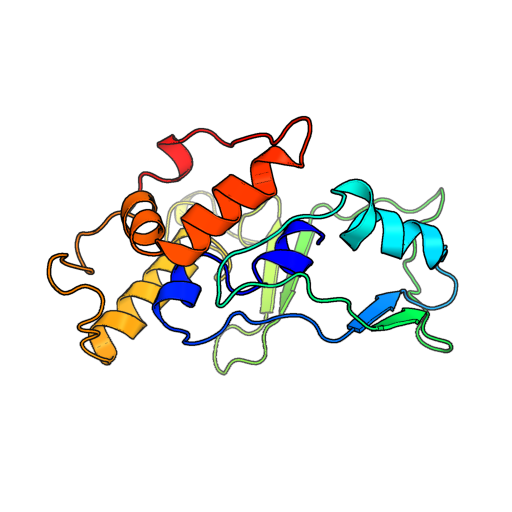TOM 792 C CA . VAL A 1 101 ? 12.803 10.621 10.137 1.00 91.50 101 VAL A CA 1
ATOM 793 C C . VAL A 1 101 ? 12.717 9.355 10.979 1.00 91.50 101 VAL A C 1
ATOM 795 O O . VAL A 1 101 ? 12.045 9.353 12.011 1.00 91.50 101 VAL A O 1
ATOM 798 N N . GLU A 1 102 ? 13.307 8.255 10.505 1.00 86.81 102 GLU A N 1
ATOM 799 C CA . GLU A 1 102 ? 13.258 6.947 11.190 1.00 86.81 102 GLU A CA 1
ATOM 800 C C . GLU A 1 102 ? 11.828 6.494 11.569 1.00 86.81 102 GLU A C 1
ATOM 802 O O . GLU A 1 102 ? 11.575 5.912 12.624 1.00 86.81 102 GLU A O 1
ATOM 807 N N . GLY A 1 103 ? 10.850 6.797 10.708 1.00 82.50 103 GLY A N 1
ATOM 808 C CA . GLY A 1 103 ? 9.443 6.431 10.912 1.00 82.50 103 GLY A CA 1
ATOM 809 C C . GLY A 1 103 ? 8.677 7.296 11.922 1.00 82.50 103 GLY A C 1
ATOM 810 O O . GLY A 1 103 ? 7.528 6.979 12.235 1.00 82.50 103 GLY A O 1
ATOM 811 N N . LYS A 1 104 ? 9.270 8.389 12.414 1.00 86.50 104 LYS A N 1
ATOM 812 C CA . LYS A 1 104 ? 8.646 9.358 13.331 1.00 86.50 104 LYS A CA 1
ATOM 813 C C . LYS A 1 104 ? 8.519 10.716 12.657 1.00 86.50 104 LYS A C 1
ATOM 815 O O . LYS A 1 104 ? 9.309 11.027 11.773 1.00 86.50 104 LYS A O 1
ATOM 820 N N . ARG A 1 105 ? 7.553 11.543 13.069 1.00 91.56 105 ARG A N 1
ATOM 821 C CA . ARG A 1 105 ? 7.421 12.903 12.522 1.00 91.56 105 ARG A CA 1
ATOM 822 C C . ARG A 1 105 ? 8.690 13.714 12.827 1.00 91.56 105 ARG A C 1
ATOM 824 O O . ARG A 1 105 ? 9.204 13.683 13.945 1.00 91.56 105 ARG A O 1
ATOM 831 N N . GLN A 1 106 ? 9.201 14.428 11.828 1.00 92.81 106 GLN A N 1
ATOM 832 C CA . GLN A 1 106 ? 10.365 15.296 11.982 1.00 92.81 106 GLN A CA 1
ATOM 833 C C . GLN A 1 106 ? 10.080 16.407 13.008 1.00 92.81 106 GLN A C 1
ATOM 835 O O . GLN A 1 106 ? 8.971 16.936 13.067 1.00 92.81 106 GLN A O 1
ATOM 840 N N . GLY A 1 107 ? 11.079 16.751 13.826 1.00 90.06 107 GLY A N 1
ATOM 841 C CA . GLY A 1 107 ? 10.966 17.813 14.836 1.00 90.06 107 GLY A CA 1
ATOM 842 C C . GLY A 1 107 ? 10.204 17.415 16.106 1.00 90.06 107 GLY A C 1
ATOM 843 O O . GLY A 1 107 ? 9.964 18.254 16.972 1.00 90.06 107 GLY A O 1
ATOM 844 N N . VAL A 1 108 ? 9.827 16.142 16.254 1.00 90.31 108 VAL A N 1
ATOM 845 C CA . VAL A 1 108 ? 9.180 15.648 17.472 1.00 90.31 108 VAL A CA 1
ATOM 846 C C . VAL A 1 108 ? 10.160 15.631 18.641 1.00 90.31 108 VAL A C 1
ATOM 848 O O . VAL A 1 108 ? 11.229 15.029 18.579 1.00 90.31 108 VAL A O 1
ATOM 851 N N . THR A 1 109 ? 9.770 16.275 19.739 1.00 89.44 109 THR A N 1
ATOM 852 C CA . THR A 1 109 ? 10.554 16.304 20.978 1.00 89.44 109 THR A CA 1
ATOM 853 C C . THR A 1 109 ? 10.492 14.959 21.706 1.00 89.44 109 THR A C 1
ATOM 855 O O . THR A 1 109 ? 9.519 14.214 21.573 1.00 89.44 109 THR A O 1
ATOM 858 N N . LYS A 1 110 ? 11.482 14.668 22.566 1.00 87.31 110 LYS A N 1
ATOM 859 C CA . LYS A 1 110 ? 11.470 13.465 23.428 1.00 87.31 110 LYS A CA 1
ATOM 860 C C . LYS A 1 110 ? 10.184 13.351 24.259 1.00 87.31 110 LYS A C 1
ATOM 862 O O . LYS A 1 110 ? 9.66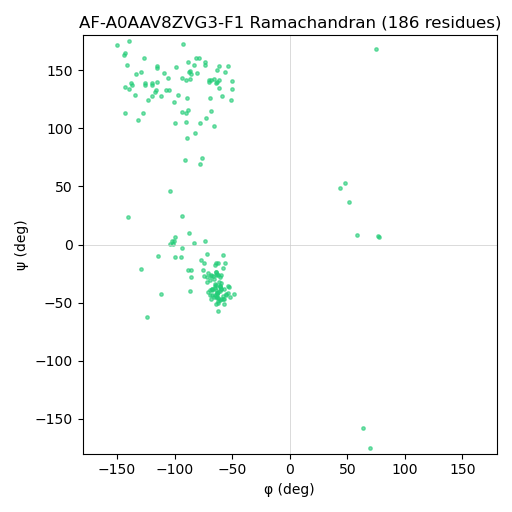8 12.255 24.431 1.00 87.31 110 LYS A O 1
ATOM 867 N N . LYS A 1 111 ? 9.633 14.486 24.708 1.00 90.31 111 LYS A N 1
ATOM 868 C CA . LYS A 1 111 ? 8.368 14.556 25.459 1.00 90.31 111 LYS A CA 1
ATOM 869 C C . LYS A 1 111 ? 7.159 14.114 24.624 1.00 90.31 111 LYS A C 1
ATOM 871 O O . LYS A 1 111 ? 6.252 13.482 25.151 1.00 90.31 111 LYS A O 1
ATOM 876 N N . ASN A 1 112 ? 7.155 14.421 23.328 1.00 89.31 112 ASN A N 1
ATOM 877 C CA . ASN A 1 112 ? 6.011 14.199 22.440 1.00 89.31 112 ASN A CA 1
ATOM 878 C C . ASN A 1 112 ? 6.149 12.944 21.563 1.00 89.31 112 ASN A C 1
ATOM 880 O O . ASN A 1 112 ? 5.292 12.671 20.730 1.00 89.31 112 ASN A O 1
ATOM 884 N N . ILE A 1 113 ? 7.215 12.160 21.726 1.00 85.62 113 ILE A N 1
ATOM 885 C CA . ILE A 1 113 ? 7.508 11.034 20.830 1.00 85.62 113 ILE A CA 1
ATOM 886 C C . ILE A 1 113 ? 6.476 9.903 20.901 1.00 85.62 113 ILE A C 1
ATOM 888 O O . ILE A 1 113 ? 6.206 9.254 19.893 1.00 85.62 113 ILE A O 1
ATOM 892 N N . ASN A 1 114 ? 5.850 9.723 22.065 1.00 85.69 114 ASN A N 1
ATOM 893 C CA . ASN A 1 114 ? 4.840 8.689 22.306 1.00 85.69 114 ASN A CA 1
ATOM 894 C C . ASN A 1 114 ? 3.399 9.236 22.290 1.00 85.69 114 ASN A C 1
ATOM 896 O O . ASN A 1 114 ? 2.443 8.488 22.507 1.00 85.69 114 ASN A O 1
ATOM 900 N N . THR A 1 115 ? 3.214 10.527 22.004 1.00 89.19 115 THR A N 1
ATOM 901 C CA . THR A 1 115 ? 1.897 11.177 21.980 1.00 89.19 115 THR A CA 1
ATOM 902 C C . THR A 1 115 ? 1.283 11.151 2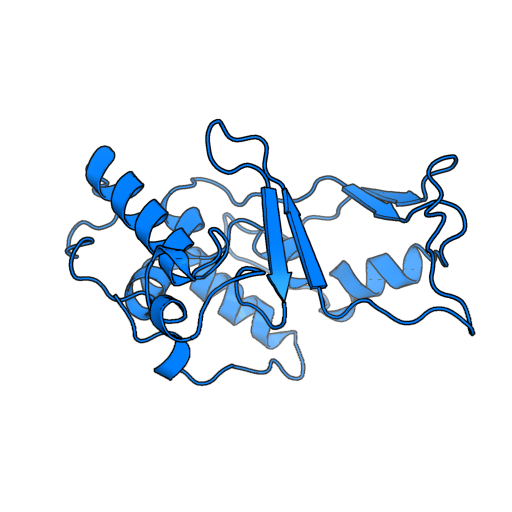0.578 1.00 89.19 115 THR A C 1
ATOM 904 O O . THR A 1 115 ? 1.921 10.764 19.599 1.00 89.19 115 THR A O 1
ATOM 907 N N . SER A 1 116 ? 0.020 11.568 20.455 1.00 85.38 116 SER A N 1
ATOM 908 C CA . SER A 1 116 ? -0.663 11.694 19.160 1.00 85.38 116 SER A CA 1
ATOM 909 C C . SER A 1 116 ? 0.031 12.681 18.214 1.00 85.38 116 SER A C 1
ATOM 911 O O . SER A 1 116 ? 0.094 12.423 17.013 1.00 85.38 116 SER A O 1
ATOM 913 N N . SER A 1 117 ? 0.603 13.769 18.740 1.00 84.19 117 SER A N 1
ATOM 914 C CA . SER A 1 117 ? 1.320 14.776 17.949 1.00 84.19 117 SER A CA 1
ATOM 915 C C . SER A 1 117 ? 2.632 14.251 17.356 1.00 84.19 117 SER A C 1
ATOM 917 O O . SER A 1 117 ? 3.035 14.702 16.282 1.00 84.19 117 SER A O 1
ATOM 919 N N . GLY A 1 118 ? 3.258 13.253 17.991 1.00 86.94 118 GLY A N 1
ATOM 920 C CA . GLY A 1 118 ? 4.473 12.603 17.498 1.00 86.94 118 GLY A CA 1
ATOM 921 C C . GLY A 1 118 ? 4.278 11.639 16.321 1.00 86.94 118 GLY A C 1
ATOM 922 O O . GLY A 1 118 ? 5.241 11.273 15.643 1.00 86.94 118 GLY A O 1
ATOM 923 N N . ARG A 1 119 ? 3.035 11.217 16.063 1.00 88.75 119 ARG A N 1
ATOM 924 C CA . ARG A 1 119 ? 2.700 10.173 15.084 1.00 88.75 119 ARG A CA 1
ATOM 925 C C . ARG A 1 119 ? 2.519 10.756 13.682 1.00 88.75 119 ARG A C 1
ATOM 927 O O . ARG A 1 119 ? 2.061 11.887 13.521 1.00 88.75 119 ARG A O 1
ATOM 934 N N . LEU A 1 120 ? 2.840 9.948 12.675 1.00 91.88 120 LEU A N 1
ATOM 935 C CA . LEU A 1 120 ? 2.495 10.197 11.271 1.00 91.88 120 LEU A CA 1
ATOM 936 C C . LEU A 1 120 ? 1.047 9.776 11.005 1.00 91.88 120 LEU A C 1
ATOM 938 O O . LEU A 1 120 ? 0.586 8.787 11.580 1.00 91.88 120 LEU A O 1
ATOM 942 N N . ASN A 1 121 ? 0.354 10.455 10.095 1.00 91.00 121 ASN A N 1
ATOM 943 C CA . ASN A 1 121 ? -1.013 10.102 9.702 1.00 91.00 121 ASN A CA 1
ATOM 944 C C . ASN A 1 121 ? -1.082 8.752 8.974 1.00 91.00 121 ASN A C 1
ATOM 946 O O . ASN A 1 121 ? -2.084 8.051 9.071 1.00 91.00 121 ASN A O 1
ATOM 950 N N . ILE A 1 122 ? 0.001 8.350 8.304 1.00 92.38 122 ILE A N 1
ATOM 951 C CA . ILE A 1 122 ? 0.103 7.065 7.594 1.00 92.38 122 ILE A CA 1
ATOM 952 C C . ILE A 1 122 ? 0.486 5.882 8.501 1.00 92.38 122 ILE A C 1
ATOM 954 O O . ILE A 1 122 ? 0.677 4.764 8.019 1.00 92.38 122 ILE A O 1
ATOM 958 N N . CYS A 1 123 ? 0.659 6.096 9.811 1.00 93.25 123 CYS A N 1
ATOM 959 C CA . CYS A 1 123 ? 0.988 5.002 10.721 1.00 93.25 123 CYS A CA 1
ATOM 960 C C . CYS A 1 123 ? -0.234 4.099 10.960 1.00 93.25 123 CYS A C 1
ATOM 962 O O . CYS A 1 123 ? -1.379 4.542 10.871 1.00 93.25 123 CYS A O 1
ATOM 964 N N . LYS A 1 124 ? 0.003 2.824 11.310 1.00 95.19 124 LYS A N 1
ATOM 965 C CA . LYS A 1 124 ? -1.078 1.837 11.493 1.00 95.19 124 LYS A CA 1
ATOM 966 C C . LYS A 1 124 ? -2.158 2.310 12.471 1.00 95.19 124 LYS A C 1
ATOM 968 O O . LYS A 1 124 ? -3.330 2.109 12.194 1.00 95.19 124 LYS A O 1
ATOM 973 N N . LEU A 1 125 ? -1.753 2.935 13.580 1.00 94.19 125 LEU A N 1
ATOM 974 C CA . LEU A 1 125 ? -2.670 3.417 14.611 1.00 94.19 125 LEU A CA 1
ATOM 975 C C . LEU A 1 125 ? -3.622 4.479 14.051 1.00 94.19 125 LEU A C 1
ATOM 977 O O . LEU A 1 125 ? -4.825 4.362 14.225 1.00 94.19 125 LEU A O 1
ATOM 981 N N . ARG A 1 126 ? -3.101 5.485 13.332 1.00 93.06 126 ARG A N 1
ATOM 982 C CA . ARG A 1 126 ? -3.931 6.558 12.760 1.00 93.06 126 ARG A CA 1
ATOM 983 C C . ARG A 1 126 ? -4.843 6.041 11.653 1.00 93.06 126 ARG A C 1
ATOM 985 O O . ARG A 1 126 ? -6.024 6.361 11.661 1.00 93.06 126 ARG A O 1
ATOM 992 N N . LEU A 1 127 ? -4.328 5.191 10.764 1.00 95.12 127 LEU A N 1
ATOM 993 C CA . LEU A 1 127 ? -5.147 4.545 9.734 1.00 95.12 127 LEU A CA 1
ATOM 994 C C . LEU A 1 127 ? -6.257 3.672 10.337 1.00 95.12 127 LEU A C 1
ATOM 996 O O . LEU A 1 127 ? -7.356 3.621 9.794 1.00 95.12 127 LEU A O 1
ATOM 1000 N N . PHE A 1 128 ? -5.988 3.003 11.460 1.00 96.44 128 PHE A N 1
ATOM 1001 C CA . PHE A 1 128 ? -6.996 2.216 12.160 1.00 96.44 128 PHE A CA 1
ATOM 1002 C C . PHE A 1 128 ? -8.048 3.088 12.847 1.00 96.44 128 PHE A C 1
ATOM 1004 O O . PHE A 1 128 ? -9.229 2.781 12.738 1.00 96.44 128 PHE A O 1
ATOM 1011 N N . SER A 1 129 ? -7.648 4.198 13.479 1.00 93.81 129 SER A N 1
ATOM 1012 C CA . SER A 1 129 ? -8.598 5.172 14.031 1.00 93.81 129 SER A CA 1
ATOM 1013 C C . SER A 1 129 ? -9.550 5.692 12.952 1.00 93.81 129 SER A C 1
ATOM 1015 O O . SER A 1 129 ? -10.755 5.647 13.155 1.00 93.81 129 SER A O 1
ATOM 1017 N N . TYR A 1 130 ? -9.036 6.072 11.774 1.00 93.06 130 TYR A N 1
ATOM 1018 C CA . TYR A 1 130 ? -9.888 6.494 10.655 1.00 93.06 130 TYR A CA 1
ATOM 1019 C C . TYR A 1 130 ? -10.841 5.393 10.187 1.00 93.06 130 TYR A C 1
ATOM 1021 O O . TYR A 1 130 ? -11.999 5.665 9.890 1.00 93.06 130 TYR A O 1
ATOM 1029 N N . PHE A 1 131 ? -10.377 4.143 10.138 1.00 94.88 131 PHE A N 1
ATOM 1030 C CA . PHE A 1 131 ? -11.246 3.012 9.824 1.00 94.88 131 PHE A CA 1
ATOM 1031 C C . PHE A 1 131 ? -12.391 2.877 10.842 1.00 94.88 131 PHE A C 1
ATOM 1033 O O . PHE A 1 131 ? -13.541 2.757 10.424 1.00 94.88 131 PHE A O 1
ATOM 1040 N N . LYS A 1 132 ? -12.103 2.950 12.151 1.00 92.69 132 LYS A N 1
ATOM 1041 C CA . LYS A 1 132 ? -13.131 2.903 13.206 1.00 92.69 132 LYS A CA 1
ATOM 1042 C C . LYS A 1 132 ? -14.128 4.057 13.081 1.00 92.69 132 LYS A C 1
ATOM 1044 O O . LYS A 1 132 ? -15.326 3.809 13.065 1.00 92.69 132 LYS A O 1
ATOM 1049 N N . GLU A 1 133 ? -13.633 5.285 12.912 1.00 92.25 133 GLU A N 1
ATOM 1050 C CA . GLU A 1 133 ? -14.457 6.491 12.735 1.00 92.25 133 GLU A CA 1
ATOM 1051 C C . GLU A 1 133 ? -15.432 6.352 11.556 1.00 92.25 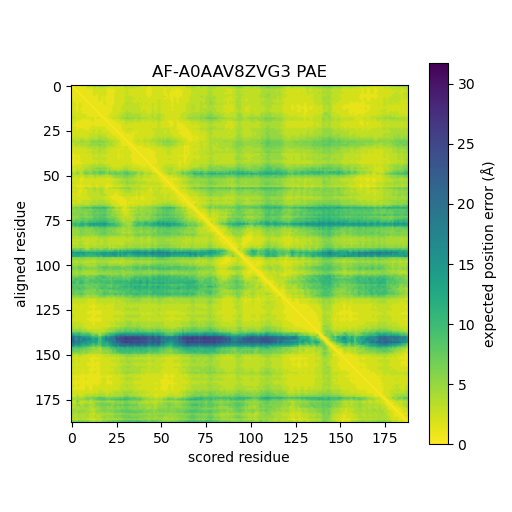133 GLU A C 1
ATOM 1053 O O . GLU A 1 133 ? -16.608 6.682 11.687 1.00 92.25 133 GLU A O 1
ATOM 1058 N N . ILE A 1 134 ? -14.970 5.819 10.418 1.00 92.19 134 ILE A N 1
ATOM 1059 C CA . ILE A 1 134 ? -15.822 5.578 9.243 1.00 92.19 134 ILE A CA 1
ATOM 1060 C C . ILE A 1 134 ? -16.888 4.524 9.544 1.00 92.19 134 ILE A C 1
ATOM 1062 O O . ILE A 1 134 ? -18.046 4.698 9.163 1.00 92.19 134 ILE A O 1
ATOM 1066 N N . CYS A 1 135 ? -16.525 3.429 10.211 1.00 90.31 135 CYS A N 1
ATOM 1067 C CA . CYS A 1 135 ? -17.500 2.385 10.498 1.00 90.31 135 CYS A CA 1
ATOM 1068 C C . CYS A 1 135 ? -18.568 2.838 11.499 1.00 90.31 135 CYS A C 1
ATOM 1070 O O . CYS A 1 135 ? -19.739 2.515 11.303 1.00 90.31 135 CYS A O 1
ATOM 1072 N N . ASP A 1 136 ? -18.168 3.599 12.522 1.00 87.38 136 ASP A N 1
ATOM 1073 C CA . ASP A 1 136 ? -19.072 4.217 13.494 1.00 87.38 136 ASP A CA 1
ATOM 1074 C C . ASP A 1 136 ? -20.015 5.215 12.806 1.00 87.38 136 ASP A C 1
ATOM 1076 O O . ASP A 1 136 ? -21.221 5.181 13.030 1.00 87.38 136 ASP A O 1
ATOM 1080 N N . LEU A 1 137 ? -19.488 6.077 11.926 1.00 89.62 137 LEU A N 1
ATOM 1081 C CA . LEU A 1 137 ? -20.279 7.088 11.216 1.00 89.62 137 LEU A CA 1
ATOM 1082 C C . LEU A 1 137 ? -21.374 6.472 10.335 1.00 89.62 137 LEU A C 1
ATOM 1084 O O . LEU A 1 137 ? -22.461 7.034 10.211 1.00 89.62 137 LEU A O 1
ATOM 1088 N N . HIS A 1 138 ? -21.081 5.334 9.709 1.00 85.62 138 HIS A N 1
ATOM 1089 C CA . HIS A 1 138 ? -21.989 4.670 8.777 1.00 85.62 138 HIS A CA 1
ATOM 1090 C C . HIS A 1 138 ? -22.761 3.495 9.392 1.00 85.62 138 HIS A C 1
ATOM 1092 O O . HIS A 1 138 ? -23.457 2.802 8.653 1.00 85.62 138 HIS A O 1
ATOM 1098 N N . ASN A 1 139 ? -22.656 3.271 10.711 1.00 79.19 139 ASN A N 1
ATOM 1099 C CA . ASN A 1 139 ? -23.289 2.154 11.425 1.00 79.19 139 ASN A CA 1
ATOM 1100 C C . ASN A 1 139 ? -23.144 0.824 10.668 1.00 79.19 139 ASN A C 1
ATOM 1102 O O . ASN A 1 139 ? -24.127 0.124 10.418 1.00 79.19 139 ASN A O 1
ATOM 1106 N N . LEU A 1 140 ? -21.923 0.510 10.222 1.00 77.44 140 LEU A N 1
ATOM 1107 C CA . LEU A 1 140 ? -21.711 -0.589 9.285 1.00 77.44 140 LEU A CA 1
ATOM 1108 C C . LEU A 1 140 ? -22.042 -1.944 9.914 1.00 77.44 140 LEU A C 1
ATOM 1110 O O . LEU A 1 140 ? -21.236 -2.565 10.606 1.00 77.44 140 LEU A O 1
ATOM 1114 N N . GLU A 1 141 ? -23.225 -2.437 9.556 1.00 61.03 141 GLU A N 1
ATOM 1115 C CA . GLU A 1 141 ? -23.770 -3.747 9.905 1.00 61.03 141 GLU A CA 1
ATOM 1116 C C . GLU A 1 141 ? -22.879 -4.934 9.500 1.00 61.03 141 GLU A C 1
ATOM 1118 O O . GLU A 1 141 ? -23.077 -6.047 9.980 1.00 61.03 141 GLU A O 1
ATOM 1123 N N . VAL A 1 142 ? -21.892 -4.734 8.619 1.00 59.91 142 VAL A N 1
ATOM 1124 C CA . VAL A 1 142 ? -20.940 -5.781 8.198 1.00 59.91 142 VAL A CA 1
ATOM 1125 C C . VAL A 1 142 ? -20.184 -6.364 9.402 1.00 59.91 142 VAL A C 1
ATOM 1127 O O . VAL A 1 142 ? -19.715 -7.498 9.361 1.00 59.91 142 VAL A O 1
ATOM 1130 N N . ILE A 1 143 ? -20.140 -5.635 10.519 1.00 64.75 143 ILE A N 1
ATOM 1131 C CA . ILE A 1 143 ? -19.532 -6.066 11.778 1.00 64.75 143 ILE A CA 1
ATOM 1132 C C . ILE A 1 143 ? -20.637 -6.458 12.781 1.00 64.75 143 ILE A C 1
ATOM 1134 O O . ILE A 1 143 ? -20.633 -6.078 13.946 1.00 64.75 143 ILE A O 1
ATOM 1138 N N . LYS A 1 144 ? -21.621 -7.240 12.314 1.00 58.47 144 LYS A N 1
ATOM 1139 C CA . LYS A 1 144 ? -22.890 -7.544 13.010 1.00 58.47 144 LYS A CA 1
ATOM 1140 C C . LYS A 1 144 ? -22.772 -8.188 14.399 1.00 58.47 144 LYS A C 1
ATOM 1142 O O . LYS A 1 144 ? -23.770 -8.274 15.094 1.00 58.47 144 LYS A O 1
ATOM 1147 N N . ASN A 1 145 ? -21.578 -8.608 14.816 1.00 66.31 145 ASN A N 1
ATOM 1148 C CA . ASN A 1 145 ? -21.313 -9.216 16.124 1.00 66.31 145 ASN A CA 1
ATOM 1149 C C . ASN A 1 145 ? -19.981 -8.758 16.739 1.00 66.31 145 ASN A C 1
ATOM 1151 O O . ASN A 1 145 ? -19.381 -9.490 17.525 1.00 66.31 145 ASN A O 1
ATOM 1155 N N . CYS A 1 146 ? -19.459 -7.592 16.355 1.00 76.31 146 CYS A N 1
ATOM 1156 C CA . CYS A 1 146 ? -18.243 -7.087 16.975 1.00 76.31 146 CYS A CA 1
ATOM 1157 C C . CYS A 1 146 ? -18.322 -5.582 17.225 1.00 76.31 146 CYS A C 1
ATOM 1159 O O . CYS A 1 146 ? -18.727 -4.795 16.374 1.00 76.31 146 CYS A O 1
ATOM 1161 N N . ASP A 1 147 ? -17.931 -5.193 18.433 1.00 85.00 147 ASP A N 1
ATOM 1162 C CA . ASP A 1 147 ? -17.833 -3.796 18.809 1.00 85.00 147 ASP A CA 1
ATOM 1163 C C . ASP A 1 147 ? -16.552 -3.188 18.222 1.00 85.00 147 ASP A C 1
ATOM 1165 O O . ASP A 1 147 ? -15.434 -3.409 18.695 1.00 85.00 147 ASP A O 1
ATOM 1169 N N . ILE A 1 148 ? -16.729 -2.394 17.168 1.00 85.62 148 ILE A N 1
ATOM 1170 C CA . ILE A 1 148 ? -15.649 -1.723 16.438 1.00 85.62 148 ILE A CA 1
ATOM 1171 C C . ILE A 1 148 ? -14.858 -0.777 17.343 1.00 85.62 148 ILE A C 1
ATOM 1173 O O . ILE A 1 148 ? -13.665 -0.553 17.119 1.00 85.62 148 ILE A O 1
ATOM 1177 N N . LYS A 1 149 ? -15.477 -0.228 18.390 1.00 84.75 149 LYS A N 1
ATOM 1178 C CA . LYS A 1 149 ? -14.796 0.702 19.292 1.00 84.75 149 LYS A CA 1
ATOM 1179 C C . LYS A 1 149 ? -13.734 -0.026 20.107 1.00 84.75 149 LYS A C 1
ATOM 1181 O O . LYS A 1 149 ? -12.621 0.487 20.260 1.00 84.75 149 LYS A O 1
ATOM 1186 N N . THR A 1 150 ? -14.035 -1.247 20.543 1.00 89.62 150 THR A N 1
ATOM 1187 C CA . THR A 1 150 ? -13.175 -2.048 21.426 1.00 89.62 150 THR A CA 1
ATOM 1188 C C . THR A 1 150 ? -12.338 -3.103 20.704 1.00 89.62 150 THR A C 1
ATOM 1190 O O . THR A 1 150 ? -11.403 -3.638 21.298 1.00 89.62 150 THR A O 1
ATOM 1193 N N . ILE A 1 151 ? -12.584 -3.368 19.418 1.00 92.38 151 ILE A N 1
ATOM 1194 C CA . ILE A 1 151 ? -11.788 -4.323 18.639 1.00 92.38 151 ILE A CA 1
ATOM 1195 C C . ILE A 1 151 ? -10.321 -3.877 18.506 1.00 92.38 151 ILE A C 1
ATOM 1197 O O . ILE A 1 151 ? -10.018 -2.698 18.271 1.00 92.38 151 ILE A O 1
ATOM 1201 N N . CYS A 1 152 ? -9.394 -4.831 18.615 1.00 94.06 152 CYS A N 1
ATOM 1202 C CA . CYS A 1 152 ? -7.982 -4.581 18.346 1.00 94.06 152 CYS A CA 1
ATOM 1203 C C . CYS A 1 152 ? -7.677 -4.630 16.836 1.00 94.06 152 CYS A C 1
ATOM 1205 O O . CYS A 1 152 ? -8.417 -5.200 16.030 1.00 94.06 152 CYS A O 1
ATOM 1207 N N . TYR A 1 153 ? -6.553 -4.044 16.427 1.00 96.12 153 TYR A N 1
ATOM 1208 C CA . TYR A 1 153 ? -6.150 -3.937 15.024 1.00 96.12 153 TYR A CA 1
ATOM 1209 C C . TYR A 1 153 ? -5.993 -5.294 14.335 1.00 96.12 153 TYR A C 1
ATOM 1211 O O . TYR A 1 153 ? -6.328 -5.449 13.156 1.00 96.12 153 TYR A O 1
ATOM 1219 N N . LYS A 1 154 ? -5.461 -6.283 15.055 1.00 95.31 154 LYS A N 1
ATOM 1220 C CA . LYS A 1 154 ? -5.309 -7.647 14.555 1.00 95.31 154 LYS A CA 1
ATOM 1221 C C . LYS A 1 154 ? -6.663 -8.275 14.242 1.00 95.31 154 LYS A C 1
ATOM 1223 O O . LYS A 1 154 ? -6.838 -8.754 13.122 1.00 95.31 154 LYS A O 1
ATOM 1228 N N . ASP A 1 155 ? -7.604 -8.215 15.178 1.00 93.00 155 ASP A N 1
ATOM 1229 C CA . ASP A 1 155 ? -8.925 -8.828 15.031 1.00 93.00 155 ASP A CA 1
ATOM 1230 C C . ASP A 1 155 ? -9.749 -8.123 13.954 1.00 93.00 155 ASP A C 1
ATOM 1232 O O . ASP A 1 155 ? -10.352 -8.784 13.112 1.00 93.00 155 ASP A O 1
ATOM 1236 N N . ALA A 1 156 ? -9.656 -6.792 13.860 1.00 93.94 156 ALA A N 1
ATOM 1237 C CA . ALA A 1 156 ? -10.291 -6.032 12.783 1.00 93.94 156 ALA A CA 1
ATOM 1238 C C . ALA A 1 156 ? -9.843 -6.492 11.397 1.00 93.94 156 ALA A C 1
ATOM 1240 O O . ALA A 1 156 ? -10.645 -6.596 10.474 1.00 93.94 156 ALA A O 1
ATOM 1241 N N . LYS A 1 157 ? -8.563 -6.837 11.234 1.00 94.81 157 LYS A N 1
ATOM 1242 C CA . LYS A 1 157 ? -8.070 -7.385 9.966 1.00 94.81 157 LYS A CA 1
ATOM 1243 C C . LYS A 1 157 ? -8.564 -8.801 9.684 1.00 94.81 157 LYS A C 1
ATOM 1245 O O . LYS A 1 157 ? -8.564 -9.189 8.517 1.00 94.81 157 LYS A O 1
ATOM 1250 N N . LEU A 1 158 ? -8.922 -9.577 10.706 1.00 93.00 158 LEU A N 1
ATOM 1251 C CA . LEU A 1 158 ? -9.437 -10.939 10.539 1.00 93.00 158 LEU A CA 1
ATOM 1252 C C . LEU A 1 158 ? -10.884 -10.961 10.042 1.00 93.00 158 LEU A C 1
ATOM 1254 O O . LEU A 1 158 ? -11.266 -11.951 9.414 1.00 93.00 158 LEU A O 1
ATOM 1258 N N . LEU A 1 159 ? -11.631 -9.870 10.247 1.00 92.56 159 LEU A N 1
ATOM 1259 C CA . LEU A 1 159 ? -12.975 -9.675 9.693 1.00 92.56 159 LEU A CA 1
ATOM 1260 C C . LEU A 1 159 ? -12.981 -9.637 8.156 1.00 92.56 159 LEU A C 1
ATOM 1262 O O . LEU A 1 159 ? -13.979 -9.981 7.536 1.00 92.56 159 LEU A O 1
ATOM 1266 N N . ALA A 1 160 ? -11.862 -9.271 7.525 1.00 94.44 160 ALA A N 1
ATOM 1267 C CA . ALA A 1 160 ? -11.705 -9.278 6.072 1.00 94.44 160 ALA A CA 1
ATOM 1268 C C . ALA A 1 160 ? -11.452 -10.702 5.539 1.00 94.44 160 ALA A C 1
ATOM 1270 O O . ALA A 1 160 ? -10.339 -11.025 5.107 1.00 94.44 160 ALA A O 1
ATOM 1271 N N . THR A 1 161 ? -12.465 -11.569 5.610 1.00 93.75 161 THR A N 1
ATOM 1272 C CA . THR A 1 161 ? -12.359 -12.999 5.276 1.00 93.75 161 THR A CA 1
ATOM 1273 C C . THR A 1 161 ? -11.872 -13.223 3.851 1.00 93.75 161 THR A C 1
ATOM 1275 O O . THR A 1 161 ? -10.845 -13.874 3.669 1.00 93.75 161 THR A O 1
ATOM 1278 N N . ASP A 1 162 ? -12.499 -12.589 2.861 1.00 95.94 162 ASP A N 1
ATOM 1279 C CA . ASP A 1 162 ? -12.162 -12.803 1.449 1.00 95.94 162 ASP A CA 1
ATOM 1280 C C . ASP A 1 162 ? -10.729 -12.363 1.136 1.00 95.94 162 ASP A C 1
ATOM 1282 O O . ASP A 1 162 ? -9.982 -13.068 0.451 1.00 95.94 162 ASP A O 1
ATOM 1286 N N . TYR A 1 163 ? -10.303 -11.222 1.689 1.00 97.81 163 TYR A N 1
ATOM 1287 C CA . TYR A 1 163 ? -8.928 -10.739 1.558 1.00 97.81 163 TYR A CA 1
ATOM 1288 C C . TYR A 1 163 ? -7.932 -11.703 2.213 1.00 97.81 163 TYR A C 1
ATOM 1290 O O . TYR A 1 163 ? -6.872 -11.991 1.652 1.00 97.81 163 TYR A O 1
ATOM 1298 N N . LYS A 1 164 ? -8.242 -12.186 3.422 1.00 96.50 164 LYS A N 1
ATOM 1299 C CA . LYS A 1 164 ? -7.399 -13.114 4.188 1.00 96.50 164 LYS A CA 1
ATOM 1300 C C . LYS A 1 164 ? -7.250 -14.447 3.460 1.00 96.50 164 LYS A C 1
ATOM 1302 O O . LYS A 1 164 ? -6.131 -14.946 3.345 1.00 96.50 164 LYS A O 1
ATOM 1307 N N . ASP A 1 165 ? -8.337 -14.995 2.941 1.00 97.56 165 ASP A N 1
ATOM 1308 C CA . ASP A 1 165 ? -8.342 -16.294 2.276 1.00 97.56 165 ASP A CA 1
ATOM 1309 C C . ASP A 1 165 ? -7.592 -16.222 0.945 1.00 97.56 165 ASP A C 1
ATOM 1311 O O . ASP A 1 165 ? -6.704 -17.039 0.685 1.00 97.56 165 ASP A O 1
ATOM 1315 N N . ASN A 1 166 ? -7.816 -15.163 0.164 1.00 98.12 166 ASN A N 1
ATOM 1316 C CA . ASN A 1 166 ? -7.031 -14.899 -1.039 1.00 98.12 166 ASN A CA 1
ATOM 1317 C C . ASN A 1 166 ? -5.557 -14.622 -0.736 1.00 98.12 166 ASN A C 1
ATOM 1319 O O . ASN A 1 166 ? -4.677 -15.046 -1.489 1.00 98.12 166 ASN A O 1
ATOM 1323 N N . TRP A 1 167 ? -5.248 -13.967 0.387 1.00 97.19 167 TRP A N 1
ATOM 1324 C CA . TRP A 1 167 ? -3.867 -13.837 0.836 1.00 97.19 167 TRP A CA 1
ATOM 1325 C C . TRP A 1 167 ? -3.243 -15.190 1.167 1.00 97.19 167 TRP A C 1
ATOM 1327 O O . TRP A 1 167 ? -2.103 -15.425 0.779 1.00 97.19 167 TRP A O 1
ATOM 1337 N N . ASN A 1 168 ? -3.969 -16.093 1.824 1.00 96.12 168 ASN A N 1
ATOM 1338 C CA . ASN A 1 168 ? -3.482 -17.436 2.130 1.00 96.12 168 ASN A CA 1
ATOM 1339 C C . ASN A 1 168 ? -3.240 -18.265 0.864 1.00 96.12 168 ASN A C 1
ATOM 1341 O O . ASN A 1 168 ? -2.248 -18.991 0.807 1.00 96.12 168 ASN A O 1
ATOM 1345 N N . ILE A 1 169 ? -4.091 -18.132 -0.158 1.00 96.50 169 ILE A N 1
ATOM 1346 C CA . ILE A 1 169 ? -3.877 -18.747 -1.476 1.00 96.50 169 ILE A CA 1
ATOM 1347 C C . ILE A 1 169 ? -2.608 -18.179 -2.115 1.00 96.50 169 ILE A C 1
ATOM 1349 O O . ILE A 1 169 ? -1.666 -18.918 -2.390 1.00 96.50 169 ILE A O 1
ATOM 1353 N N . LEU A 1 170 ? -2.549 -16.856 -2.283 1.00 96.31 170 LEU A N 1
ATOM 1354 C CA . LEU A 1 170 ? -1.442 -16.172 -2.946 1.00 96.31 170 LEU A CA 1
ATOM 1355 C C . LEU A 1 170 ? -0.100 -16.406 -2.243 1.00 96.31 170 LEU A C 1
ATOM 1357 O O . LEU A 1 170 ? 0.936 -16.552 -2.889 1.00 96.31 170 LEU A O 1
ATOM 1361 N N . ARG A 1 171 ? -0.104 -16.431 -0.907 1.00 95.19 171 ARG A N 1
ATOM 1362 C CA . ARG A 1 171 ? 1.098 -16.611 -0.093 1.00 95.19 171 ARG A CA 1
ATOM 1363 C C . ARG A 1 171 ? 1.799 -17.934 -0.390 1.00 95.19 171 ARG A C 1
ATOM 1365 O O . ARG A 1 171 ? 3.023 -17.954 -0.343 1.00 95.19 171 ARG A O 1
ATOM 1372 N N . LYS A 1 172 ? 1.059 -18.999 -0.723 1.00 93.94 172 LYS A N 1
ATOM 1373 C CA . LYS A 1 172 ? 1.628 -20.317 -1.064 1.00 93.94 172 LYS A CA 1
ATOM 1374 C C . LYS A 1 172 ? 2.518 -20.273 -2.310 1.00 93.94 172 LYS A C 1
ATOM 1376 O O . LYS A 1 172 ? 3.442 -21.068 -2.416 1.00 93.94 172 LYS A O 1
ATOM 1381 N N . SER A 1 173 ? 2.284 -19.322 -3.214 1.00 93.69 173 SER A N 1
ATOM 1382 C CA . SER A 1 173 ? 3.117 -19.114 -4.405 1.00 93.69 173 SER A CA 1
ATOM 1383 C C . SER A 1 173 ? 4.440 -18.405 -4.107 1.00 93.69 173 SER A C 1
ATOM 1385 O O . SER A 1 173 ? 5.338 -18.383 -4.946 1.00 93.69 173 SER A O 1
ATOM 1387 N N . PHE A 1 174 ? 4.595 -17.815 -2.919 1.00 91.06 174 PHE A N 1
ATOM 1388 C CA . PHE A 1 174 ? 5.876 -17.280 -2.474 1.00 91.06 174 PHE A CA 1
ATOM 1389 C C . PHE A 1 174 ? 6.662 -18.376 -1.754 1.00 91.06 174 PHE A C 1
ATOM 1391 O O . PHE A 1 174 ? 6.186 -18.920 -0.763 1.00 91.06 174 PHE A O 1
ATOM 1398 N N . LYS A 1 175 ? 7.906 -18.636 -2.188 1.00 87.12 175 LYS A N 1
ATOM 1399 C CA . LYS A 1 175 ? 8.804 -19.599 -1.517 1.00 87.12 175 LYS A CA 1
ATOM 1400 C C . LYS A 1 175 ? 8.933 -19.318 -0.017 1.00 87.12 175 LYS A C 1
ATOM 1402 O O . LYS A 1 175 ? 8.883 -20.229 0.796 1.00 87.12 175 LYS A O 1
ATOM 1407 N N . ILE A 1 176 ? 9.113 -18.044 0.336 1.00 90.00 176 ILE A N 1
ATOM 1408 C CA . ILE A 1 176 ? 9.193 -17.555 1.713 1.00 90.00 176 ILE A CA 1
ATOM 1409 C C . ILE A 1 176 ? 8.495 -16.195 1.760 1.00 90.00 176 ILE A C 1
ATOM 1411 O O . ILE A 1 176 ? 8.729 -15.337 0.907 1.00 90.00 176 ILE A O 1
ATOM 1415 N N . TRP A 1 177 ? 7.664 -15.981 2.781 1.00 91.75 177 TRP A N 1
ATOM 1416 C CA . TRP A 1 177 ? 7.123 -14.664 3.105 1.00 91.75 177 TRP A CA 1
ATOM 1417 C C . TRP A 1 177 ? 7.379 -14.345 4.573 1.00 91.75 177 TRP A C 1
ATOM 1419 O O . TRP A 1 177 ? 6.804 -14.992 5.454 1.00 91.75 177 TRP A O 1
ATOM 1429 N N . THR A 1 178 ? 8.219 -13.345 4.830 1.00 92.94 178 THR A N 1
ATOM 1430 C CA . THR A 1 178 ? 8.571 -12.923 6.187 1.00 92.94 178 THR A CA 1
ATOM 1431 C C . THR A 1 178 ? 7.373 -12.293 6.895 1.00 92.94 178 THR A C 1
ATOM 1433 O O . THR A 1 178 ? 6.573 -11.562 6.303 1.00 92.94 178 THR A O 1
ATOM 1436 N N . ASN A 1 179 ? 7.237 -12.587 8.186 1.00 88.88 179 ASN A N 1
ATOM 1437 C CA . ASN A 1 179 ? 6.249 -11.958 9.054 1.00 88.88 179 ASN A CA 1
ATOM 1438 C C . ASN A 1 179 ? 6.961 -11.034 10.034 1.00 88.88 179 ASN A C 1
ATOM 1440 O O . ASN A 1 179 ? 8.078 -11.313 10.463 1.00 88.88 179 ASN A O 1
ATOM 1444 N N . LYS A 1 180 ? 6.287 -9.947 10.400 1.00 91.00 180 LYS A N 1
ATOM 1445 C CA . LYS A 1 180 ? 6.657 -9.195 11.597 1.00 91.00 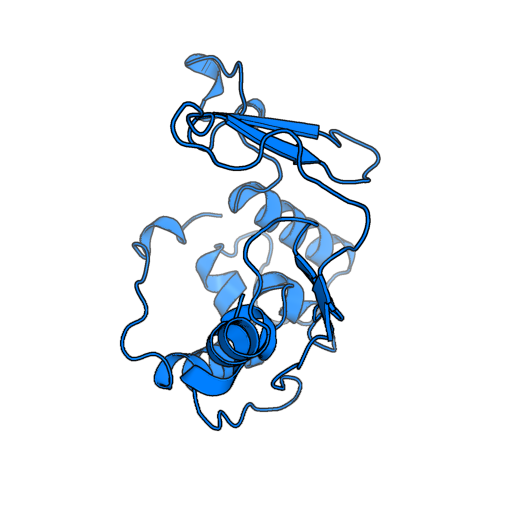180 LYS A CA 1
ATOM 1446 C C . LYS A 1 180 ? 6.122 -9.925 12.826 1.00 91.00 180 LYS A C 1
ATOM 1448 O O . LYS A 1 180 ? 5.186 -10.713 12.695 1.00 91.00 180 LYS A O 1
ATOM 1453 N N . ASP A 1 181 ? 6.688 -9.610 13.985 1.00 94.81 181 ASP A N 1
ATOM 1454 C 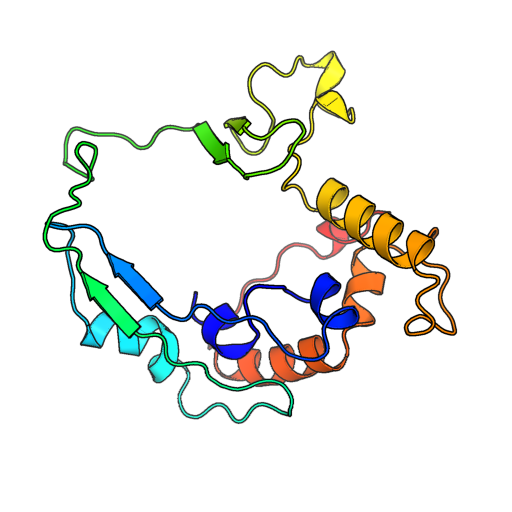CA . ASP A 1 181 ? 6.164 -10.056 15.273 1.00 94.81 181 ASP A CA 1
ATOM 1455 C C . ASP A 1 181 ? 4.658 -9.753 15.378 1.00 94.81 181 ASP A C 1
ATOM 1457 O O . ASP A 1 181 ? 4.203 -8.661 15.006 1.00 94.81 181 ASP A O 1
ATOM 1461 N N . ALA A 1 182 ? 3.891 -10.743 15.836 1.00 91.50 182 ALA A N 1
ATOM 1462 C CA . ALA A 1 182 ? 2.450 -10.645 16.010 1.00 91.50 182 ALA A CA 1
ATOM 1463 C C . ALA A 1 182 ? 2.073 -9.561 17.030 1.00 91.50 182 ALA A C 1
ATOM 1465 O O . ALA A 1 182 ? 1.087 -8.862 16.802 1.00 91.50 182 ALA A O 1
ATOM 1466 N N . GLN A 1 183 ? 2.910 -9.334 18.049 1.00 93.94 183 GLN A N 1
ATOM 1467 C CA . GLN A 1 183 ? 2.691 -8.314 19.079 1.00 93.94 183 GLN A CA 1
ATOM 1468 C C . GLN A 1 183 ? 2.598 -6.897 18.490 1.00 93.94 183 GLN A C 1
ATOM 1470 O O . GLN A 1 183 ? 1.904 -6.032 19.012 1.00 93.94 183 GLN A O 1
ATOM 1475 N N . LEU A 1 184 ? 3.215 -6.649 17.325 1.00 92.88 184 LEU A N 1
ATOM 1476 C CA . LEU A 1 184 ? 3.129 -5.363 16.613 1.00 92.88 184 LEU A CA 1
ATOM 1477 C C . LEU A 1 184 ? 1.768 -5.115 15.933 1.00 92.88 184 LEU A C 1
ATOM 1479 O O . LEU A 1 184 ? 1.621 -4.148 15.166 1.00 92.88 184 LEU A O 1
ATOM 1483 N N . LEU A 1 185 ? 0.813 -6.029 16.104 1.00 93.44 185 LEU A N 1
ATOM 1484 C CA . LEU A 1 185 ? -0.573 -5.921 15.653 1.00 93.44 185 LEU A CA 1
ATOM 1485 C C . LEU A 1 185 ? -1.562 -5.858 16.825 1.00 93.44 185 LEU A C 1
ATOM 1487 O O . LEU A 1 185 ? -2.727 -5.554 16.581 1.00 93.44 185 LEU A O 1
ATOM 1491 N N . ASP A 1 186 ? -1.104 -6.099 18.053 1.00 94.06 186 ASP A N 1
ATOM 1492 C CA . ASP A 1 186 ? -1.938 -6.178 19.251 1.00 94.06 186 ASP A CA 1
ATOM 1493 C C . ASP A 1 186 ? -2.045 -4.784 19.901 1.00 94.06 186 ASP A C 1
ATOM 1495 O O . ASP A 1 186 ? -1.417 -4.476 20.911 1.00 94.06 186 ASP A O 1
ATOM 1499 N N . PHE A 1 187 ? -2.804 -3.892 19.259 1.00 94.00 187 PHE A N 1
ATOM 1500 C CA . PHE A 1 187 ? -3.137 -2.556 19.768 1.00 94.00 187 PHE A CA 1
ATOM 1501 C C . PHE A 1 187 ? -4.571 -2.170 19.384 1.00 94.00 187 PHE A C 1
ATOM 1503 O O . PHE A 1 187 ? -5.163 -2.789 18.498 1.00 94.00 187 PHE A O 1
ATOM 1510 N N . PHE A 1 188 ? -5.110 -1.137 20.032 1.00 91.50 188 PHE A N 1
ATOM 1511 C CA . PHE A 1 188 ? -6.502 -0.693 19.908 1.00 91.50 188 PHE A CA 1
ATOM 1512 C C . PHE A 1 188 ? -6.641 0.629 19.151 1.00 91.50 188 PHE A C 1
ATOM 1514 O O . PHE A 1 188 ? -5.688 1.443 19.180 1.00 91.50 188 PHE A O 1
#

Foldseek 3Di:
DLLCLWLNDCAQLCLLVDPAHHHAQEDEAEPPDDDDPVVVCCVNPPLLPDQDADPPTDRHDHHYYYDPPGHDPLDDDPPDDDDQKDKAADPDPPPRIFIDHPQWTPPADPVCCPPPVGHDCPDLVNVLVVSLVVCVVVVDCLPVPDDSVPDFQVVSSVSSPSSVVRCVRSVVSDPDDDDDDPVVRGGD

Secondary structure (DSSP, 8-state):
-HHHHHH-SSHHHHHTT-SS----SEEEEEETS---HHHHHHHHTGGG----PPTT------EEEEEEEEE-TT---TT----SEEEEE---SS--EEEEETTEETT--GGGTTSSTTS-TTSHHHHHHHHHHHHHHTT-GGGTTS-TTT--HHHHHHT-HHHHHHHHHHHHTSS------GGGG---

Sequence (188 aa):
MSKWCHLGVQGALLSILLEKPIYFSSFTIAAKTPFCKEALERALYDRLGNVKLNHPYNQNRMIIGQSTSCEFEFSKNSGRHPCASSISWCKIKDKCMEVAVEGKRQGVTKKNINTSSGRLNICKLRLFSYFKEICDLHNLEVIKNCDIKTICYKDAKLLATDYKDNWNILRKSFKIWTNKDAQLLDFF